Protein 6ACL (pdb70)

Foldseek 3Di:
DDADLVVLLVLVVPWQAEEEEEECLQVVVQVQQQQDDVVRAQQPHGQQVLQAVVNCVVPVLLSLLQLLLNLVVLVPTAGFLLLQLLQVLQVVSVVVNGHYAYEYCDQSCRNVRNHRDRYQHFFHHSQWKAFPFPGDIDGHSDVRSFDLSVPGNHRDHVHDRSRDPQLRAHFDPDPPGRGRIDGSGHGPPDDTDVVSVVVLVVSLVPTQEYEYEAPQPDDPPSNVSQLVSLVVVHAYAYEHQDDHPCNVSHDYYHHDRSSVPSNVSSD/DDDDDDDDD

Radius of gyration: 19.27 Å; Cα contacts (8 Å, |Δi|>4): 534; chains: 2; bounding box: 59×53×34 Å

Secondary structure (DSSP, 8-state):
-B--HHHHHHHHHH-SEEEEEE-THHHHTTT---S-STT--BTTB-HHHHSSHHHHHH-HHHHHHHHHHHHHHHTT----HHHHHHHHHHHHHHTTT-EEEEEE---S-HHHHTT--SEEETTEEEEEEEETTT--EEE---SSSSGGGTT----STTPPP----GGGS-B--STTT-PBEEEEEPPTTSPPPHHHHHHHHHHHHH-SEEEEES--S-BTTHHHHHHHHHTTT--EEEEESS--TTGGGSSEEEES-HHHHHHHHT-/----B----

B-factor: mean 30.07, std 9.97, range [12.42, 72.16]

Sequence (276 aa):
PSSSMADFRKFFAKAKHIVIISGAGVSAESGVPTFRGAGGYWRKWQAQDLATPLAFAHNPSRVWEFYHYRREVMGSKEPNAGHRAIAECETRLGKQGRRVVVITQNIDELHRKAGTKNLLEIHGSLFKTRCTSCGVVAENYKSPICPALSGKGAPEPGTQDASIPVEKLPRCEEAGCGGLLRPHVVWFGENLDPAILEEVDRELAHCDLCLVVGTSSVVYPAAMFAPQVAARGVPVAEFNTETTPATNRFRFHFQGPCGTTLPEALAELNLLGRVT

Structure (mmCIF, N/CA/C/O backbone):
data_6ACL
#
_entry.id   6ACL
#
_cell.length_a   55.937
_cell.length_b   42.807
_cell.length_c   61.591
_cell.angle_alpha   90.00
_cell.angle_beta   109.25
_cell.angle_gamma   90.00
#
_symmetry.space_group_name_H-M   'P 1 21 1'
#
loop_
_entity.id
_entity.type
_entity.pdbx_description
1 polymer 'NAD-dependent protein deacylase sirtuin-5, mitochondrial'
2 polymer 'succinyl peptide H2AK95'
3 non-polymer 'ZINC ION'
4 water water
#
loop_
_atom_site.group_PDB
_atom_site.id
_atom_site.type_symbol
_atom_site.label_atom_id
_atom_site.label_alt_id
_atom_site.label_comp_id
_atom_site.label_asym_id
_atom_site.label_entity_id
_atom_site.label_seq_id
_atom_site.pdbx_PDB_ins_code
_atom_site.Cartn_x
_atom_site.Cartn_y
_atom_site.Cartn_z
_atom_site.occupancy
_atom_site.B_iso_or_equiv
_atom_site.auth_seq_id
_atom_site.auth_comp_id
_atom_site.auth_asym_id
_atom_site.auth_atom_id
_atom_site.pdbx_PDB_model_num
ATOM 1 N N . PRO A 1 1 ? -7.537 -6.091 23.687 1.00 41.38 36 PRO A N 1
ATOM 2 C CA . PRO A 1 1 ? -7.186 -4.996 22.765 1.00 44.68 36 PRO A CA 1
ATOM 3 C C . PRO A 1 1 ? -8.183 -4.829 21.603 1.00 39.19 36 PRO A C 1
ATOM 4 O O . PRO A 1 1 ? -8.750 -5.805 21.125 1.00 40.79 36 PRO A O 1
ATOM 8 N N . SER A 1 2 ? -8.307 -3.611 21.097 1.00 38.53 37 SER A N 1
ATOM 9 C CA . SER A 1 2 ? -9.128 -3.305 19.905 1.00 37.51 37 SER A CA 1
ATOM 10 C C . SER A 1 2 ? -8.507 -3.802 18.553 1.00 39.29 37 SER A C 1
ATOM 11 O O . SER A 1 2 ? -7.289 -3.894 18.394 1.00 31.71 37 SER A O 1
ATOM 14 N N . SER A 1 3 ? -9.370 -4.141 17.597 1.00 35.30 38 SER A N 1
ATOM 15 C CA . SER A 1 3 ? -8.966 -4.400 16.218 1.00 34.10 38 SER A CA 1
ATOM 16 C C . SER A 1 3 ? -9.573 -3.348 15.271 1.00 33.98 38 SER A C 1
ATOM 17 O O . SER A 1 3 ? -9.715 -3.619 14.079 1.00 34.80 38 SER A O 1
ATOM 20 N N . SER A 1 4 ? -9.876 -2.145 15.783 1.00 34.69 39 SER A N 1
ATOM 21 C CA . SER A 1 4 ? -10.387 -1.023 14.958 1.00 34.61 39 SER A CA 1
ATOM 22 C C . SER A 1 4 ? -9.250 -0.379 14.209 1.00 32.20 39 SER A C 1
ATOM 23 O O . SER A 1 4 ? -8.448 0.378 14.782 1.00 30.12 39 SER A O 1
ATOM 26 N N . MET A 1 5 ? -9.171 -0.692 12.933 1.00 30.15 40 MET A N 1
ATOM 27 C CA . MET A 1 5 ? -8.213 -0.050 12.076 1.00 35.31 40 MET A CA 1
ATOM 28 C C . MET A 1 5 ? -8.502 1.445 11.984 1.00 35.97 40 MET A C 1
ATOM 29 O O . MET A 1 5 ? -7.575 2.259 11.903 1.00 29.41 40 MET A O 1
ATOM 34 N N . ALA A 1 6 ? -9.782 1.825 11.990 1.00 33.27 41 ALA A N 1
ATOM 35 C CA . ALA A 1 6 ? -10.118 3.238 11.908 1.00 34.74 41 ALA A CA 1
ATOM 36 C C . ALA A 1 6 ? -9.523 3.982 13.119 1.00 34.89 41 ALA A C 1
ATOM 37 O O . ALA A 1 6 ? -8.949 5.042 12.945 1.00 36.64 41 ALA A O 1
ATOM 39 N N . ASP A 1 7 ? -9.664 3.438 14.335 1.00 32.35 42 ASP A N 1
ATOM 40 C CA . ASP A 1 7 ? -9.101 4.083 15.533 1.00 34.97 42 ASP A CA 1
ATOM 41 C C . ASP A 1 7 ? -7.543 4.163 15.472 1.00 29.91 42 ASP A C 1
ATOM 42 O O . ASP A 1 7 ? -6.917 5.173 15.869 1.00 29.86 42 ASP A O 1
ATOM 47 N N . PHE A 1 8 ? -6.937 3.104 14.979 1.00 29.77 43 PHE A N 1
ATOM 48 C CA . PHE A 1 8 ? -5.464 3.080 14.857 1.00 26.13 43 PHE A CA 1
ATOM 49 C C . PHE A 1 8 ? -5.055 4.159 13.863 1.00 27.90 43 PHE A C 1
ATOM 50 O O . PHE A 1 8 ? -4.106 4.924 14.120 1.00 28.15 43 PHE A O 1
ATOM 58 N N . ARG A 1 9 ? -5.788 4.273 12.752 1.00 28.27 44 ARG A N 1
ATOM 59 C CA . ARG A 1 9 ? -5.413 5.207 11.716 1.00 30.10 44 ARG A CA 1
ATOM 60 C C . ARG A 1 9 ? -5.510 6.647 12.177 1.00 33.87 44 ARG A C 1
ATOM 61 O O . ARG A 1 9 ? -4.709 7.519 11.730 1.00 28.49 44 ARG A O 1
ATOM 69 N N . LYS A 1 10 ? -6.466 6.928 13.072 1.00 32.64 45 LYS A N 1
ATOM 70 C CA . LYS A 1 10 ? -6.527 8.267 13.700 1.00 36.20 45 LYS A CA 1
ATOM 71 C C . LYS A 1 10 ? -5.244 8.665 14.466 1.00 29.76 45 LYS A C 1
ATOM 72 O O . LYS A 1 10 ? -4.780 9.823 14.409 1.00 27.90 45 LYS A O 1
ATOM 78 N N . PHE A 1 11 ? -4.689 7.721 15.204 1.00 27.11 46 PHE A N 1
ATOM 79 C CA . PHE A 1 11 ? -3.460 7.968 15.966 1.00 27.48 46 PHE A CA 1
ATOM 80 C C . PHE A 1 11 ? -2.292 8.115 14.991 1.00 26.21 46 PHE A C 1
ATOM 81 O O . PHE A 1 11 ? -1.386 8.956 15.158 1.00 26.39 46 PHE A O 1
ATOM 89 N N . PHE A 1 12 ? -2.308 7.245 13.992 1.00 25.04 47 PHE A N 1
ATOM 90 C CA . PHE A 1 12 ? -1.290 7.208 12.959 1.00 28.30 47 PHE A CA 1
ATOM 91 C C . PHE A 1 12 ? -1.191 8.546 12.190 1.00 28.79 47 PHE A C 1
ATOM 92 O O . PHE A 1 12 ? -0.082 9.026 11.895 1.00 28.16 47 PHE A O 1
ATOM 100 N N . ALA A 1 13 ? -2.342 9.137 11.850 1.00 26.60 48 ALA A N 1
ATOM 101 C CA . ALA A 1 13 ? -2.339 10.430 11.161 1.00 27.33 48 ALA A CA 1
ATOM 102 C C . ALA A 1 13 ? -1.603 11.553 11.914 1.00 30.48 48 ALA A C 1
ATOM 103 O O . ALA A 1 13 ? -1.010 12.400 11.245 1.00 31.30 48 ALA A O 1
ATOM 105 N N . LYS A 1 14 ? -1.651 11.539 13.248 1.00 28.79 49 LYS A N 1
ATOM 106 C CA . LYS A 1 14 ? -1.058 12.570 14.102 1.00 30.98 49 LYS A CA 1
ATOM 107 C C . LYS A 1 14 ? 0.323 12.265 14.730 1.00 30.38 49 LYS A C 1
ATOM 108 O O . LYS A 1 14 ? 0.965 13.159 15.267 1.00 29.79 49 LYS A O 1
ATOM 114 N N . ALA A 1 15 ? 0.756 11.009 14.719 1.00 24.57 50 ALA A N 1
ATOM 115 C CA . ALA A 1 15 ? 1.924 10.656 15.435 1.00 22.87 50 ALA A CA 1
ATOM 116 C C . ALA A 1 15 ? 3.182 11.257 14.757 1.00 22.78 50 ALA A C 1
ATOM 117 O O . ALA A 1 15 ? 3.364 11.202 13.551 1.00 22.05 50 ALA A O 1
ATOM 119 N N . LYS A 1 16 ? 4.032 11.845 15.570 1.00 25.96 51 LYS A N 1
ATOM 120 C CA . LYS A 1 16 ? 5.266 12.496 15.148 1.00 28.01 51 LYS A CA 1
ATOM 121 C C . LYS A 1 16 ? 6.527 11.646 15.332 1.00 23.32 51 LYS A C 1
ATOM 122 O O . LYS A 1 16 ? 7.569 12.001 14.801 1.00 24.30 51 LYS A O 1
ATOM 128 N N . HIS A 1 17 ? 6.465 10.645 16.188 1.00 23.83 52 HIS A N 1
ATOM 129 C CA . HIS A 1 17 ? 7.626 9.826 16.467 1.00 24.17 52 HIS A CA 1
ATOM 130 C C . HIS A 1 17 ? 7.196 8.392 16.691 1.00 21.98 52 HIS A C 1
ATOM 131 O O . HIS A 1 17 ? 6.784 8.076 17.760 1.00 26.45 52 HIS A O 1
ATOM 138 N N . ILE A 1 18 ? 7.278 7.574 15.654 1.00 21.99 53 ILE A N 1
ATOM 139 C CA . ILE A 1 18 ? 6.731 6.221 15.625 1.00 21.40 53 ILE A CA 1
ATOM 140 C C . ILE A 1 18 ? 7.891 5.236 15.771 1.00 20.03 53 ILE A C 1
ATOM 141 O O . ILE A 1 18 ? 8.881 5.308 14.985 1.00 21.53 53 ILE A O 1
ATOM 146 N N . VAL A 1 19 ? 7.764 4.323 16.720 1.00 17.82 54 VAL A N 1
ATOM 147 C CA . VAL A 1 19 ? 8.746 3.186 16.847 1.00 18.25 54 VAL A CA 1
ATOM 148 C C . VAL A 1 19 ? 8.069 1.883 16.390 1.00 18.98 54 VAL A C 1
ATOM 149 O O . VAL A 1 19 ? 6.968 1.549 16.879 1.00 17.64 54 VAL A O 1
ATOM 153 N N . ILE A 1 20 ? 8.726 1.188 15.474 1.00 17.78 55 ILE A N 1
ATOM 154 C CA . ILE A 1 20 ? 8.240 -0.097 14.940 1.00 18.07 55 ILE A CA 1
ATOM 155 C C . ILE A 1 20 ? 9.226 -1.139 15.423 1.00 20.43 55 ILE A C 1
ATOM 156 O O . ILE A 1 20 ? 10.459 -1.065 15.122 1.00 22.28 55 ILE A O 1
ATOM 161 N N . ILE A 1 21 ? 8.741 -2.102 16.195 1.00 18.48 56 ILE A N 1
ATOM 162 C CA . ILE A 1 21 ? 9.609 -3.190 16.688 1.00 19.57 56 ILE A CA 1
ATOM 163 C C . ILE A 1 21 ? 9.262 -4.450 15.913 1.00 18.93 56 ILE A C 1
ATOM 164 O O . ILE A 1 21 ? 8.071 -4.842 15.863 1.00 18.98 56 ILE A O 1
ATOM 169 N N . SER A 1 22 ? 10.239 -5.045 15.239 1.00 18.55 57 SER A N 1
ATOM 170 C CA . SER A 1 22 ? 10.027 -6.232 14.402 1.00 19.69 57 SER A CA 1
ATOM 171 C C . SER A 1 22 ? 10.748 -7.466 14.911 1.00 21.95 57 SER A C 1
ATOM 172 O O . SER A 1 22 ? 11.855 -7.397 15.458 1.00 20.38 57 SER A O 1
ATOM 175 N N . GLY A 1 23 ? 10.096 -8.614 14.729 1.00 25.00 58 GLY A N 1
ATOM 176 C CA . GLY A 1 23 ? 10.651 -9.882 15.097 1.00 26.45 58 GLY A CA 1
ATOM 177 C C . GLY A 1 23 ? 10.627 -10.814 13.901 1.00 27.29 58 GLY A C 1
ATOM 178 O O . GLY A 1 23 ? 10.347 -10.419 12.812 1.00 29.02 58 GLY A O 1
ATOM 179 N N . ALA A 1 24 ? 10.900 -12.074 14.144 1.00 28.12 59 ALA A N 1
ATOM 180 C CA . ALA A 1 24 ? 11.104 -13.038 13.046 1.00 30.79 59 ALA A CA 1
ATOM 181 C C . ALA A 1 24 ? 9.878 -13.280 12.189 1.00 27.98 59 ALA A C 1
ATOM 182 O O . ALA A 1 24 ? 10.011 -13.687 11.043 1.00 29.10 59 ALA A O 1
ATOM 184 N N . GLY A 1 25 ? 8.689 -13.003 12.728 1.00 27.45 60 GLY A N 1
ATOM 185 C CA . GLY A 1 25 ? 7.460 -13.129 12.003 1.00 30.98 60 GLY A CA 1
ATOM 186 C C . GLY A 1 25 ? 7.557 -12.406 10.681 1.00 35.25 60 GLY A C 1
ATOM 187 O O . GLY A 1 25 ? 7.107 -12.919 9.703 1.00 33.27 60 GLY A O 1
ATOM 188 N N . VAL A 1 26 ? 8.209 -11.240 10.636 1.00 34.33 61 VAL A N 1
ATOM 189 C CA . VAL A 1 26 ? 8.268 -10.507 9.386 1.00 33.40 61 VAL A CA 1
ATOM 190 C C . VAL A 1 26 ? 9.199 -11.225 8.389 1.00 32.59 61 VAL A C 1
ATOM 191 O O . VAL A 1 26 ? 8.977 -11.125 7.238 1.00 39.86 61 VAL A O 1
ATOM 195 N N . SER A 1 27 ? 10.245 -11.892 8.842 1.00 36.30 62 SER A N 1
ATOM 196 C CA . SER A 1 27 ? 11.192 -12.570 7.970 1.00 40.19 62 SER A CA 1
ATOM 197 C C . SER A 1 27 ? 10.590 -13.863 7.418 1.00 40.02 62 SER A C 1
ATOM 198 O O . SER A 1 27 ? 10.820 -14.210 6.256 1.00 36.29 62 SER A O 1
ATOM 201 N N . ALA A 1 28 ? 9.857 -14.587 8.257 1.00 41.71 63 ALA A N 1
ATOM 202 C CA . ALA A 1 28 ? 9.195 -15.856 7.849 1.00 42.39 63 ALA A CA 1
ATOM 203 C C . ALA A 1 28 ? 8.250 -15.656 6.635 1.00 40.66 63 ALA A C 1
ATOM 204 O O . ALA A 1 28 ? 8.215 -16.460 5.681 1.00 38.31 63 ALA A O 1
ATOM 206 N N . GLU A 1 29 ? 7.599 -14.514 6.566 1.00 41.22 64 GLU A N 1
ATOM 207 C CA . GLU A 1 29 ? 6.792 -14.188 5.371 1.00 37.14 64 GLU A CA 1
ATOM 208 C C . GLU A 1 29 ? 7.555 -14.035 4.040 1.00 39.27 64 GLU A C 1
ATOM 209 O O . GLU A 1 29 ? 6.962 -14.160 2.958 1.00 35.26 64 GLU A O 1
ATOM 215 N N . SER A 1 30 ? 8.873 -13.781 4.110 1.00 31.93 65 SER A N 1
ATOM 216 C CA . SER A 1 30 ? 9.773 -13.833 2.945 1.00 30.77 65 SER A CA 1
ATOM 217 C C . SER A 1 30 ? 10.430 -15.222 2.800 1.00 34.00 65 SER A C 1
ATOM 218 O O . SER A 1 30 ? 11.247 -15.429 1.894 1.00 34.37 65 SER A O 1
ATOM 221 N N . GLY A 1 31 ? 10.050 -16.171 3.650 1.00 33.81 66 GLY A N 1
ATOM 222 C CA . GLY A 1 31 ? 10.568 -17.560 3.584 1.00 34.36 66 GLY A CA 1
ATOM 223 C C . GLY A 1 31 ? 11.921 -17.722 4.257 1.00 36.06 66 GLY A C 1
ATOM 224 O O . GLY A 1 31 ? 12.639 -18.638 3.951 1.00 34.16 66 GLY A O 1
ATOM 225 N N . VAL A 1 32 ? 12.305 -16.806 5.147 1.00 31.43 67 VAL A N 1
ATOM 226 C CA . VAL A 1 32 ? 13.589 -16.910 5.833 1.00 34.29 67 VAL A CA 1
ATOM 227 C C . VAL A 1 32 ? 13.352 -17.876 6.991 1.00 36.03 67 VAL A C 1
ATOM 228 O O . VAL A 1 32 ? 12.494 -17.612 7.850 1.00 35.46 67 VAL A O 1
ATOM 232 N N . PRO A 1 33 ? 14.088 -18.989 7.033 1.00 41.08 68 PRO A N 1
ATOM 233 C CA . PRO A 1 33 ? 13.945 -19.878 8.206 1.00 44.20 68 PRO A CA 1
ATOM 234 C C . PRO A 1 33 ? 14.458 -19.252 9.531 1.00 43.25 68 PRO A C 1
ATOM 235 O O . PRO A 1 33 ? 15.488 -18.589 9.535 1.00 41.04 68 PRO A O 1
ATOM 239 N N . THR A 1 34 ? 13.792 -19.507 10.628 1.00 48.04 69 THR A N 1
ATOM 240 C CA . THR A 1 34 ? 14.207 -18.923 11.889 1.00 42.59 69 THR A CA 1
ATOM 241 C C . THR A 1 34 ? 14.890 -19.843 12.913 1.00 40.86 69 THR A C 1
ATOM 242 O O . THR A 1 34 ? 15.619 -19.369 13.768 1.00 36.55 69 THR A O 1
ATOM 246 N N . PHE A 1 35 ? 14.653 -21.141 12.801 1.00 34.29 70 PHE A N 1
ATOM 247 C CA . PHE A 1 35 ? 15.220 -22.163 13.717 1.00 31.09 70 PHE A CA 1
ATOM 248 C C . PHE A 1 35 ? 14.839 -22.037 15.205 1.00 31.28 70 PHE A C 1
ATOM 249 O O . PHE A 1 35 ? 15.602 -22.363 16.093 1.00 30.30 70 PHE A O 1
ATOM 257 N N . ARG A 1 36 ? 13.618 -21.588 15.448 1.00 34.34 71 ARG A N 1
ATOM 258 C CA . ARG A 1 36 ? 13.102 -21.379 16.816 1.00 39.22 71 ARG A CA 1
ATOM 259 C C . ARG A 1 36 ? 11.775 -22.077 17.160 1.00 42.97 71 ARG A C 1
ATOM 260 O O . ARG A 1 36 ? 11.566 -22.453 18.324 1.00 44.13 71 ARG A O 1
ATOM 268 N N . GLY A 1 37 ? 10.841 -22.230 16.234 1.00 43.97 72 GLY A N 1
ATOM 269 C CA . GLY A 1 37 ? 9.545 -22.865 16.687 1.00 53.99 72 GLY A CA 1
ATOM 270 C C . GLY A 1 37 ? 9.663 -24.248 17.387 1.00 49.67 72 GLY A C 1
ATOM 271 O O . GLY A 1 37 ? 10.724 -24.893 17.343 1.00 42.29 72 GLY A O 1
ATOM 272 N N . ALA A 1 38 ? 8.592 -24.767 18.009 1.00 43.38 73 ALA A N 1
ATOM 273 C CA . ALA A 1 38 ? 8.494 -26.250 18.096 1.00 38.44 73 ALA A CA 1
ATOM 274 C C . ALA A 1 38 ? 8.727 -26.766 16.663 1.00 33.32 73 ALA A C 1
ATOM 275 O O . ALA A 1 38 ? 8.194 -26.198 15.722 1.00 33.79 73 ALA A O 1
ATOM 277 N N . GLY A 1 39 ? 9.575 -27.771 16.483 1.00 34.25 74 GLY A N 1
ATOM 278 C CA . GLY A 1 39 ? 9.790 -28.345 15.151 1.00 36.35 74 GLY A CA 1
ATOM 279 C C . GLY A 1 39 ? 10.840 -27.698 14.230 1.00 38.16 74 GLY A C 1
ATOM 280 O O . GLY A 1 39 ? 11.167 -28.290 13.196 1.00 43.94 74 GLY A O 1
ATOM 281 N N . GLY A 1 40 ? 11.369 -26.509 14.578 1.00 35.93 75 GLY A N 1
ATOM 282 C CA . GLY A 1 40 ? 12.261 -25.741 13.679 1.00 38.33 75 GLY A CA 1
ATOM 283 C C . GLY A 1 40 ? 13.754 -25.977 13.932 1.00 34.75 75 GLY A C 1
ATOM 284 O O . GLY A 1 40 ? 14.385 -25.350 14.863 1.00 38.73 75 GLY A O 1
ATOM 285 N N . TYR A 1 41 ? 14.314 -26.920 13.157 1.00 27.85 76 TYR A N 1
ATOM 286 C CA . TYR A 1 41 ? 15.682 -27.392 13.407 1.00 22.96 76 TYR A CA 1
ATOM 287 C C . TYR A 1 41 ? 16.570 -27.210 12.223 1.00 24.91 76 TYR A C 1
ATOM 288 O O . TYR A 1 41 ? 16.116 -27.294 11.097 1.00 25.34 76 TYR A O 1
ATOM 297 N N . TRP A 1 42 ? 17.857 -27.009 12.499 1.00 23.87 77 TRP A N 1
ATOM 298 C CA . TRP A 1 42 ? 18.923 -27.192 11.517 1.00 22.65 77 TRP A CA 1
ATOM 299 C C . TRP A 1 42 ? 19.676 -28.434 12.037 1.00 22.49 77 TRP A C 1
ATOM 300 O O . TRP A 1 42 ? 20.281 -28.397 13.132 1.00 21.57 77 TRP A O 1
ATOM 311 N N . ARG A 1 43 ? 19.665 -29.512 11.232 1.00 21.21 78 ARG A N 1
ATOM 312 C CA . ARG A 1 43 ? 20.200 -30.809 11.650 1.00 20.09 78 ARG A CA 1
ATOM 313 C C . ARG A 1 43 ? 19.455 -31.189 12.933 1.00 20.81 78 ARG A C 1
ATOM 314 O O . ARG A 1 43 ? 18.223 -31.170 12.948 1.00 26.35 78 ARG A O 1
ATOM 322 N N . LYS A 1 44 ? 20.142 -31.433 14.023 1.00 24.19 79 LYS A N 1
ATOM 323 C CA . LYS A 1 44 ? 19.497 -31.746 15.323 1.00 26.74 79 LYS A CA 1
ATOM 324 C C . LYS A 1 44 ? 19.456 -30.601 16.344 1.00 25.30 79 LYS A C 1
ATOM 325 O O . LYS A 1 44 ? 19.264 -30.842 17.569 1.00 24.42 79 LYS A O 1
ATOM 331 N N . TRP A 1 45 ? 19.603 -29.368 15.895 1.00 22.96 80 TRP A N 1
ATOM 332 C CA . TRP A 1 45 ? 19.689 -28.252 16.816 1.00 23.01 80 TRP A CA 1
ATOM 333 C C . TRP A 1 45 ? 18.716 -27.182 16.462 1.00 24.80 80 TRP A C 1
ATOM 334 O O . TRP A 1 45 ? 18.320 -27.003 15.302 1.00 25.94 80 TRP A O 1
ATOM 345 N N . GLN A 1 46 ? 18.442 -26.327 17.436 1.00 25.52 81 GLN A N 1
ATOM 346 C CA . GLN A 1 46 ? 17.718 -25.103 17.194 1.00 25.49 81 GLN A CA 1
ATOM 347 C C . GLN A 1 46 ? 18.603 -23.886 17.387 1.00 25.16 81 GLN A C 1
ATOM 348 O O . GLN A 1 46 ? 19.667 -24.014 17.905 1.00 23.52 81 GLN A O 1
ATOM 354 N N . ALA A 1 47 ? 18.117 -22.688 17.028 1.00 22.95 82 ALA A N 1
ATOM 355 C CA . ALA A 1 47 ? 18.898 -21.465 17.206 1.00 26.61 82 ALA A CA 1
ATOM 356 C C . ALA A 1 47 ? 19.421 -21.218 18.598 1.00 29.94 82 ALA A C 1
ATOM 357 O O . ALA A 1 47 ? 20.593 -20.937 18.792 1.00 27.62 82 ALA A O 1
ATOM 359 N N . GLN A 1 48 ? 18.612 -21.464 19.603 1.00 29.62 83 GLN A N 1
ATOM 360 C CA . GLN A 1 48 ? 19.082 -21.280 20.967 1.00 34.45 83 GLN A CA 1
ATOM 361 C C . GLN A 1 48 ? 20.189 -22.206 21.399 1.00 33.41 83 GLN A C 1
ATOM 362 O O . GLN A 1 48 ? 20.817 -21.956 22.371 1.00 34.60 83 GLN A O 1
ATOM 368 N N . ASP A 1 49 ? 20.364 -23.292 20.686 1.00 26.84 84 ASP A N 1
ATOM 369 C CA . ASP A 1 49 ? 21.393 -24.223 20.926 1.00 28.31 84 ASP A CA 1
ATOM 370 C C . ASP A 1 49 ? 22.663 -23.767 20.264 1.00 27.12 84 ASP A C 1
ATOM 371 O O . ASP A 1 49 ? 23.699 -23.997 20.784 1.00 29.46 84 ASP A O 1
ATOM 376 N N . LEU A 1 50 ? 22.592 -23.161 19.086 1.00 24.07 85 LEU A N 1
ATOM 377 C CA . LEU A 1 50 ? 23.830 -22.828 18.360 1.00 24.29 85 LEU A CA 1
ATOM 378 C C . LEU A 1 50 ? 24.262 -21.381 18.551 1.00 22.75 85 LEU A C 1
ATOM 379 O O . LEU A 1 50 ? 25.424 -21.107 18.519 1.00 20.94 85 LEU A O 1
ATOM 384 N N . ALA A 1 51 ? 23.304 -20.496 18.781 1.00 22.23 86 ALA A N 1
ATOM 385 C CA . ALA A 1 51 ? 23.576 -19.124 18.997 1.00 22.91 86 ALA A CA 1
ATOM 386 C C . ALA A 1 51 ? 23.946 -18.876 20.469 1.00 22.16 86 ALA A C 1
ATOM 387 O O . ALA A 1 51 ? 23.183 -18.212 21.171 1.00 22.52 86 ALA A O 1
ATOM 389 N N . THR A 1 52 ? 25.120 -19.370 20.901 1.00 21.19 87 THR A N 1
ATOM 390 C CA . THR A 1 52 ? 25.544 -19.358 22.271 1.00 23.96 87 THR A CA 1
ATOM 391 C C . THR A 1 52 ? 27.059 -19.351 22.313 1.00 23.76 87 THR A C 1
ATOM 392 O O . THR A 1 52 ? 27.715 -19.912 21.421 1.00 19.07 87 THR A O 1
ATOM 396 N N . PRO A 1 53 ? 27.625 -18.661 23.314 1.00 24.21 88 PRO A N 1
ATOM 397 C CA . PRO A 1 53 ? 29.090 -18.647 23.410 1.00 24.01 88 PRO A CA 1
ATOM 398 C C . PRO A 1 53 ? 29.579 -20.076 23.707 1.00 21.53 88 PRO A C 1
ATOM 399 O O . PRO A 1 53 ? 30.646 -20.428 23.279 1.00 20.10 88 PRO A O 1
ATOM 403 N N . LEU A 1 54 ? 28.793 -20.858 24.443 1.00 20.07 89 LEU A N 1
ATOM 404 C CA . LEU A 1 54 ? 29.140 -22.285 24.667 1.00 23.41 89 LEU A CA 1
ATOM 405 C C . LEU A 1 54 ? 29.335 -23.068 23.333 1.00 22.82 89 LEU A C 1
ATOM 406 O O . LEU A 1 54 ? 30.334 -23.777 23.147 1.00 21.68 89 LEU A O 1
ATOM 411 N N . ALA A 1 55 ? 28.376 -22.934 22.409 1.00 21.35 90 ALA A N 1
ATOM 412 C CA . ALA A 1 55 ? 28.491 -23.716 21.128 1.00 23.04 90 ALA A CA 1
ATOM 413 C C . ALA A 1 55 ? 29.744 -23.278 20.350 1.00 21.15 90 ALA A C 1
ATOM 414 O O . ALA A 1 55 ? 30.411 -24.087 19.762 1.00 20.29 90 ALA A O 1
ATOM 416 N N . PHE A 1 56 ? 30.001 -21.967 20.306 1.00 21.01 91 PHE A N 1
ATOM 417 C CA . PHE A 1 56 ? 31.134 -21.432 19.580 1.00 20.05 91 PHE A CA 1
ATOM 418 C C . PHE A 1 56 ? 32.457 -21.833 20.218 1.00 21.27 91 PHE A C 1
ATOM 419 O O . PHE A 1 56 ? 33.419 -22.072 19.502 1.00 21.93 91 PHE A O 1
ATOM 427 N N . ALA A 1 57 ? 32.511 -21.884 21.538 1.00 23.75 92 ALA A N 1
ATOM 428 C CA . ALA A 1 57 ? 33.742 -22.298 22.253 1.00 23.83 92 ALA A CA 1
ATOM 429 C C . ALA A 1 57 ? 34.063 -23.737 21.972 1.00 25.96 92 ALA A C 1
ATOM 430 O O . ALA A 1 57 ? 35.198 -24.100 21.743 1.00 30.04 92 ALA A O 1
ATOM 432 N N . HIS A 1 58 ? 33.061 -24.570 21.957 1.00 24.29 93 HIS A N 1
ATOM 433 C CA . HIS A 1 58 ? 33.314 -26.004 21.815 1.00 27.54 93 HIS A CA 1
ATOM 434 C C . HIS A 1 58 ? 33.319 -26.498 20.375 1.00 26.10 93 HIS A C 1
ATOM 435 O O . HIS A 1 58 ? 34.011 -27.430 20.061 1.00 23.60 93 HIS A O 1
ATOM 442 N N . ASN A 1 59 ? 32.487 -25.927 19.526 1.00 23.94 94 ASN A N 1
ATOM 443 C CA . ASN A 1 59 ? 32.421 -26.361 18.119 1.00 22.66 94 ASN A CA 1
ATOM 444 C C . ASN A 1 59 ? 32.290 -25.181 17.188 1.00 21.26 94 ASN A C 1
ATOM 445 O O . ASN A 1 59 ? 31.216 -25.030 16.609 1.00 18.31 94 ASN A O 1
ATOM 450 N N . PRO A 1 60 ? 33.356 -24.371 17.045 1.00 20.44 95 PRO A N 1
ATOM 451 C CA . PRO A 1 60 ? 33.191 -23.150 16.245 1.00 20.22 95 PRO A CA 1
ATOM 452 C C . PRO A 1 60 ? 32.923 -23.509 14.768 1.00 19.34 95 PRO A C 1
ATOM 453 O O . PRO A 1 60 ? 32.305 -22.746 14.062 1.00 19.29 95 PRO A O 1
ATOM 457 N N . SER A 1 61 ? 33.453 -24.646 14.304 1.00 18.55 96 SER A N 1
ATOM 458 C CA . SER A 1 61 ? 33.124 -25.118 12.919 1.00 19.01 96 SER A CA 1
ATOM 459 C C . SER A 1 61 ? 31.641 -25.286 12.727 1.00 22.79 96 SER A C 1
ATOM 460 O O . SER A 1 61 ? 31.064 -24.896 11.707 1.00 21.23 96 SER A O 1
ATOM 463 N N . ARG A 1 62 ? 31.006 -25.944 13.677 1.00 21.59 97 ARG A N 1
ATOM 464 C CA . ARG A 1 62 ? 29.582 -26.175 13.495 1.00 20.77 97 ARG A CA 1
ATOM 465 C C . ARG A 1 62 ? 28.815 -24.880 13.490 1.00 20.12 97 ARG A C 1
ATOM 466 O O . ARG A 1 62 ? 27.799 -24.758 12.799 1.00 19.85 97 ARG A O 1
ATOM 474 N N . VAL A 1 63 ? 29.165 -23.947 14.397 1.00 20.63 98 VAL A N 1
ATOM 475 C CA . VAL A 1 63 ? 28.428 -22.703 14.478 1.00 18.76 98 VAL A CA 1
ATOM 476 C C . VAL A 1 63 ? 28.610 -21.917 13.180 1.00 18.87 98 VAL A C 1
ATOM 477 O O . VAL A 1 63 ? 27.632 -21.390 12.641 1.00 16.71 98 VAL A O 1
ATOM 481 N N . TRP A 1 64 ? 29.843 -21.870 12.673 1.00 16.59 99 TRP A N 1
ATOM 482 C CA . TRP A 1 64 ? 30.095 -21.317 11.304 1.00 16.82 99 TRP A CA 1
ATOM 483 C C . TRP A 1 64 ? 29.323 -22.005 10.158 1.00 18.49 99 TRP A C 1
ATOM 484 O O . TRP A 1 64 ? 28.882 -21.333 9.253 1.00 19.73 99 TRP A O 1
ATOM 495 N N . GLU A 1 65 ? 29.166 -23.326 10.191 1.00 17.92 100 GLU A N 1
ATOM 496 C CA . GLU A 1 65 ? 28.349 -24.010 9.174 1.00 18.88 100 GLU A CA 1
ATOM 497 C C . GLU A 1 65 ? 26.923 -23.493 9.192 1.00 17.47 100 GLU A C 1
ATOM 498 O O . GLU A 1 65 ? 26.348 -23.214 8.155 1.00 17.39 100 GLU A O 1
ATOM 504 N N . PHE A 1 66 ? 26.402 -23.326 10.384 1.00 16.82 101 PHE A N 1
ATOM 505 C CA . PHE A 1 66 ? 25.043 -22.837 10.577 1.00 17.66 101 PHE A CA 1
ATOM 506 C C . PHE A 1 66 ? 24.867 -21.386 10.104 1.00 20.06 101 PHE A C 1
ATOM 507 O O . PHE A 1 66 ? 23.902 -21.097 9.424 1.00 20.41 101 PHE A O 1
ATOM 515 N N . TYR A 1 67 ? 25.800 -20.477 10.434 1.00 18.25 102 TYR A N 1
ATOM 516 C CA . TYR A 1 67 ? 25.651 -19.106 9.971 1.00 18.24 102 TYR A CA 1
ATOM 517 C C . TYR A 1 67 ? 25.983 -18.996 8.466 1.00 18.54 102 TYR A C 1
ATOM 518 O O . TYR A 1 67 ? 25.348 -18.212 7.784 1.00 19.10 102 TYR A O 1
ATOM 527 N N . HIS A 1 68 ? 26.921 -19.798 7.981 1.00 19.03 103 HIS A N 1
ATOM 528 C CA . HIS A 1 68 ? 27.186 -19.922 6.521 1.00 19.92 103 HIS A CA 1
ATOM 529 C C . HIS A 1 68 ? 25.913 -20.294 5.762 1.00 19.93 103 HIS A C 1
ATOM 530 O O . HIS A 1 68 ? 25.530 -19.619 4.778 1.00 21.25 103 HIS A O 1
ATOM 537 N N . TYR A 1 69 ? 25.249 -21.330 6.232 1.00 17.33 104 TYR A N 1
ATOM 538 C CA . TYR A 1 69 ? 23.983 -21.733 5.626 1.00 19.47 104 TYR A CA 1
ATOM 539 C C . TYR A 1 69 ? 22.987 -20.571 5.520 1.00 20.17 104 TYR A C 1
ATOM 540 O O . TYR A 1 69 ? 22.448 -20.266 4.437 1.00 18.78 104 TYR A O 1
ATOM 549 N N . ARG A 1 70 ? 22.788 -19.892 6.638 1.00 18.97 105 ARG A N 1
ATOM 550 C CA . ARG A 1 70 ? 21.878 -18.786 6.732 1.00 20.66 105 ARG A CA 1
ATOM 551 C C . ARG A 1 70 ? 22.237 -17.576 5.861 1.00 21.71 105 ARG A C 1
ATOM 552 O O . ARG A 1 70 ? 21.351 -16.913 5.320 1.00 20.71 105 ARG A O 1
ATOM 560 N N . ARG A 1 71 ? 23.532 -17.286 5.711 1.00 20.06 106 ARG A N 1
ATOM 561 C CA . ARG A 1 71 ? 23.979 -16.253 4.852 1.00 20.48 106 ARG A CA 1
ATOM 562 C C . ARG A 1 71 ? 23.661 -16.618 3.352 1.00 22.50 106 ARG A C 1
ATOM 563 O O . ARG A 1 71 ? 23.105 -15.811 2.568 1.00 21.71 106 ARG A O 1
ATOM 571 N N . GLU A 1 72 ? 24.003 -17.827 2.988 1.00 22.48 107 GLU A N 1
ATOM 572 C CA . GLU A 1 72 ? 23.827 -18.300 1.597 1.00 25.62 107 GLU A CA 1
ATOM 573 C C . GLU A 1 72 ? 22.380 -18.401 1.204 0.50 22.41 107 GLU A C 1
ATOM 574 O O . GLU A 1 72 ? 22.008 -18.079 0.131 0.50 18.22 107 GLU A O 1
ATOM 580 N N . VAL A 1 73 ? 21.565 -18.860 2.110 1.00 24.74 108 VAL A N 1
ATOM 581 C CA . VAL A 1 73 ? 20.085 -18.856 1.890 1.00 29.63 108 VAL A CA 1
ATOM 582 C C . VAL A 1 73 ? 19.494 -17.466 1.554 1.00 29.30 108 VAL A C 1
ATOM 583 O O . VAL A 1 73 ? 18.512 -17.330 0.826 1.00 27.24 108 VAL A O 1
ATOM 587 N N . MET A 1 74 ? 20.058 -16.429 2.143 1.00 33.05 109 MET A N 1
ATOM 588 C CA . MET A 1 74 ? 19.597 -15.069 1.921 1.00 34.68 109 MET A CA 1
ATOM 589 C C . MET A 1 74 ? 19.803 -14.585 0.538 1.00 41.74 109 MET A C 1
ATOM 590 O O . MET A 1 74 ? 19.039 -13.735 0.069 1.00 43.98 109 MET A O 1
ATOM 595 N N . GLY A 1 75 ? 20.809 -15.144 -0.134 1.00 46.79 110 GLY A N 1
ATOM 596 C CA . GLY A 1 75 ? 21.028 -14.887 -1.541 1.00 49.83 110 GLY A CA 1
ATOM 597 C C . GLY A 1 75 ? 19.751 -14.703 -2.315 1.00 50.72 110 GLY A C 1
ATOM 598 O O . GLY A 1 75 ? 19.578 -13.694 -2.945 1.00 62.35 110 GLY A O 1
ATOM 599 N N . SER A 1 76 ? 18.838 -15.656 -2.195 1.00 48.76 111 SER A N 1
ATOM 600 C CA . SER A 1 76 ? 17.621 -15.731 -2.988 1.00 44.11 111 SER A CA 1
ATOM 601 C C . SER A 1 76 ? 16.322 -15.318 -2.261 1.00 45.74 111 SER A C 1
ATOM 602 O O . SER A 1 76 ? 15.224 -15.847 -2.597 1.00 45.74 111 SER A O 1
ATOM 605 N N . LYS A 1 77 ? 16.427 -14.461 -1.230 1.00 40.74 112 LYS A N 1
ATOM 606 C CA . LYS A 1 77 ? 15.244 -14.019 -0.484 1.00 35.10 112 LYS A CA 1
ATOM 607 C C . LYS A 1 77 ? 15.034 -12.562 -0.761 1.00 35.45 112 LYS A C 1
ATOM 608 O O . LYS A 1 77 ? 15.999 -11.842 -1.025 1.00 37.85 112 LYS A O 1
ATOM 614 N N . GLU A 1 78 ? 13.781 -12.124 -0.701 1.00 33.87 113 GLU A N 1
ATOM 615 C CA . GLU A 1 78 ? 13.447 -10.718 -0.945 1.00 33.71 113 GLU A CA 1
ATOM 616 C C . GLU A 1 78 ? 12.605 -10.166 0.184 1.00 26.26 113 GLU A C 1
ATOM 617 O O . GLU A 1 78 ? 11.845 -10.920 0.795 1.00 25.77 113 GLU A O 1
ATOM 623 N N . PRO A 1 79 ? 12.663 -8.845 0.403 1.00 23.41 114 PRO A N 1
ATOM 624 C CA . PRO A 1 79 ? 11.741 -8.244 1.400 1.00 24.17 114 PRO A CA 1
ATOM 625 C C . PRO A 1 79 ? 10.281 -8.429 0.896 1.00 24.18 114 PRO A C 1
ATOM 626 O O . PRO A 1 79 ? 10.035 -8.514 -0.310 1.00 26.53 114 PRO A O 1
ATOM 630 N N . ASN A 1 80 ? 9.363 -8.543 1.800 1.00 22.42 115 ASN A N 1
ATOM 631 C CA . ASN A 1 80 ? 7.933 -8.780 1.472 1.00 26.56 115 ASN A CA 1
ATOM 632 C C . ASN A 1 80 ? 7.140 -7.517 1.635 1.00 24.04 115 ASN A C 1
ATOM 633 O O . ASN A 1 80 ? 7.740 -6.391 1.904 1.00 22.38 115 ASN A O 1
ATOM 638 N N . ALA A 1 81 ? 5.827 -7.626 1.427 1.00 24.72 116 ALA A N 1
ATOM 639 C CA . ALA A 1 81 ? 4.983 -6.436 1.390 1.00 24.89 116 ALA A CA 1
ATOM 640 C C . ALA A 1 81 ? 5.034 -5.694 2.745 1.00 25.76 116 ALA A C 1
ATOM 641 O O . ALA A 1 81 ? 4.901 -4.502 2.804 1.00 22.72 116 ALA A O 1
ATOM 643 N N . GLY A 1 82 ? 5.254 -6.408 3.838 1.00 23.54 117 GLY A N 1
ATOM 644 C CA . GLY A 1 82 ? 5.391 -5.766 5.135 1.00 24.92 117 GLY A CA 1
ATOM 645 C C . GLY A 1 82 ? 6.695 -4.972 5.290 1.00 21.55 117 GLY A C 1
ATOM 646 O O . GLY A 1 82 ? 6.638 -3.840 5.793 1.00 22.67 117 GLY A O 1
ATOM 647 N N . HIS A 1 83 ? 7.819 -5.532 4.855 1.00 21.40 118 HIS A N 1
ATOM 648 C CA . HIS A 1 83 ? 9.053 -4.739 4.833 1.00 21.77 118 HIS A CA 1
ATOM 649 C C . HIS A 1 83 ? 8.881 -3.462 4.009 1.00 24.38 118 HIS A C 1
ATOM 650 O O . HIS A 1 83 ? 9.281 -2.375 4.421 1.00 22.24 118 HIS A O 1
ATOM 657 N N . ARG A 1 84 ? 8.242 -3.609 2.857 1.00 23.85 119 ARG A N 1
ATOM 658 C CA . ARG A 1 84 ? 8.046 -2.461 1.978 1.00 26.46 119 ARG A CA 1
ATOM 659 C C . ARG A 1 84 ? 7.164 -1.402 2.576 1.00 23.31 119 ARG A C 1
ATOM 660 O O . ARG A 1 84 ? 7.478 -0.218 2.450 1.00 25.36 119 ARG A O 1
ATOM 668 N N . ALA A 1 85 ? 6.050 -1.770 3.220 1.00 22.51 120 ALA A N 1
ATOM 669 C CA . ALA A 1 85 ? 5.180 -0.754 3.782 1.00 23.66 120 ALA A CA 1
ATOM 670 C C . ALA A 1 85 ? 5.880 0.025 4.890 1.00 24.49 120 ALA A C 1
ATOM 671 O O . ALA A 1 85 ? 5.624 1.195 5.080 1.00 21.70 120 ALA A O 1
ATOM 673 N N . ILE A 1 86 ? 6.762 -0.651 5.621 1.00 24.41 121 ILE A N 1
ATOM 674 C CA . ILE A 1 86 ? 7.506 -0.041 6.704 1.00 24.46 121 ILE A CA 1
ATOM 675 C C . ILE A 1 86 ? 8.508 0.945 6.150 1.00 23.51 121 ILE A C 1
ATOM 676 O O . ILE A 1 86 ? 8.677 2.067 6.711 1.00 22.54 121 ILE A O 1
ATOM 681 N N . ALA A 1 87 ? 9.160 0.582 5.052 1.00 23.69 122 ALA A N 1
ATOM 682 C CA . ALA A 1 87 ? 10.210 1.433 4.456 1.00 22.64 122 ALA A CA 1
ATOM 683 C C . ALA A 1 87 ? 9.554 2.680 3.785 1.00 24.81 122 ALA A C 1
ATOM 684 O O . ALA A 1 87 ? 9.999 3.861 3.949 1.00 21.56 122 ALA A O 1
ATOM 686 N N . GLU A 1 88 ? 8.467 2.430 3.058 1.00 21.87 123 GLU A N 1
ATOM 687 C CA . GLU A 1 88 ? 7.719 3.524 2.404 1.00 24.20 123 GLU A CA 1
ATOM 688 C C . GLU A 1 88 ? 7.151 4.515 3.378 1.00 24.22 123 GLU A C 1
ATOM 689 O O . GLU A 1 88 ? 7.141 5.724 3.138 1.00 24.07 123 GLU A O 1
ATOM 695 N N . CYS A 1 89 ? 6.610 4.008 4.477 1.00 24.56 124 CYS A N 1
ATOM 696 C CA . CYS A 1 89 ? 6.104 4.884 5.559 1.00 27.93 124 CYS A CA 1
ATOM 697 C C . CYS A 1 89 ? 7.233 5.753 6.140 1.00 27.23 124 CYS A C 1
ATOM 698 O O . CYS A 1 89 ? 7.109 6.993 6.267 1.00 26.25 124 CYS A O 1
ATOM 701 N N . GLU A 1 90 ? 8.359 5.132 6.492 1.00 22.98 125 GLU A N 1
ATOM 702 C CA . GLU A 1 90 ? 9.540 5.925 6.903 1.00 23.44 125 GLU A CA 1
ATOM 703 C C . GLU A 1 90 ? 9.886 7.084 5.937 1.00 23.17 125 GLU A C 1
ATOM 704 O O . GLU A 1 90 ? 9.963 8.283 6.337 1.00 22.24 125 GLU A O 1
ATOM 710 N N . THR A 1 91 ? 9.992 6.762 4.651 1.00 23.25 126 THR A N 1
ATOM 711 C CA . THR A 1 91 ? 10.340 7.763 3.631 1.00 24.35 126 THR A CA 1
ATOM 712 C C . THR A 1 91 ? 9.322 8.877 3.544 1.00 27.53 126 THR A C 1
ATOM 713 O O . THR A 1 91 ? 9.660 10.117 3.604 1.00 26.61 126 THR A O 1
ATOM 717 N N . ARG A 1 92 ? 8.078 8.464 3.413 1.00 25.19 127 ARG A N 1
ATOM 718 C CA . ARG A 1 92 ? 6.989 9.428 3.322 1.00 27.82 127 ARG A CA 1
ATOM 719 C C . ARG A 1 92 ? 6.840 10.371 4.533 1.00 26.06 127 ARG A C 1
ATOM 720 O O . ARG A 1 92 ? 6.636 11.589 4.376 1.00 25.80 127 ARG A O 1
ATOM 728 N N . LEU A 1 93 ? 6.876 9.829 5.748 1.00 21.91 128 LEU A N 1
ATOM 729 C CA . LEU A 1 93 ? 6.753 10.641 6.959 1.00 24.89 128 LEU A CA 1
ATOM 730 C C . LEU A 1 93 ? 7.936 11.564 7.175 1.00 24.48 128 LEU A C 1
ATOM 731 O O . LEU A 1 93 ? 7.761 12.664 7.686 1.00 24.83 128 LEU A O 1
ATOM 736 N N . GLY A 1 94 ? 9.120 11.118 6.787 1.00 24.77 129 GLY A N 1
ATOM 737 C CA . GLY A 1 94 ? 10.338 11.932 6.957 1.00 27.51 129 GLY A CA 1
ATOM 738 C C . GLY A 1 94 ? 10.290 13.211 6.153 1.00 30.55 129 GLY A C 1
ATOM 739 O O . GLY A 1 94 ? 10.773 14.218 6.614 1.00 32.15 129 GLY A O 1
ATOM 740 N N . LYS A 1 95 ? 9.722 13.155 4.945 1.00 30.02 130 LYS A N 1
ATOM 741 C CA . LYS A 1 95 ? 9.390 14.372 4.191 1.00 35.28 130 LYS A CA 1
ATOM 742 C C . LYS A 1 95 ? 8.412 15.321 4.878 1.00 34.23 130 LYS A C 1
ATOM 743 O O . LYS A 1 95 ? 8.342 16.492 4.509 1.00 37.51 130 LYS A O 1
ATOM 749 N N . GLN A 1 96 ? 7.637 14.832 5.843 1.00 33.83 131 GLN A N 1
ATOM 750 C CA . GLN A 1 96 ? 6.720 15.652 6.645 1.00 33.28 131 GLN A CA 1
ATOM 751 C C . GLN A 1 96 ? 7.323 16.047 7.975 1.00 31.12 131 GLN A C 1
ATOM 752 O O . GLN A 1 96 ? 6.622 16.533 8.853 1.00 29.68 131 GLN A O 1
ATOM 758 N N . GLY A 1 97 ? 8.623 15.844 8.139 1.00 28.34 132 GLY A N 1
ATOM 759 C CA . GLY A 1 97 ? 9.271 16.109 9.408 1.00 30.32 132 GLY A CA 1
ATOM 760 C C . GLY A 1 97 ? 8.759 15.245 10.520 1.00 29.00 132 GLY A C 1
ATOM 761 O O . GLY A 1 97 ? 8.719 15.708 11.668 1.00 25.81 132 GLY A O 1
ATOM 762 N N . ARG A 1 98 ? 8.368 13.985 10.206 1.00 25.94 133 ARG A N 1
ATOM 763 C CA . ARG A 1 98 ? 7.928 13.051 11.242 1.00 24.87 133 ARG A CA 1
ATOM 764 C C . ARG A 1 98 ? 8.890 11.839 11.244 1.00 22.07 133 ARG A C 1
ATOM 765 O O . ARG A 1 98 ? 9.402 11.457 10.177 1.00 26.12 133 ARG A O 1
ATOM 773 N N . ARG A 1 99 ? 9.151 11.305 12.424 1.00 19.71 134 ARG A N 1
ATOM 774 C CA . ARG A 1 99 ? 10.237 10.329 12.599 1.00 22.29 134 ARG A CA 1
ATOM 775 C C . ARG A 1 99 ? 9.707 8.900 12.779 1.00 22.29 134 ARG A C 1
ATOM 776 O O . ARG A 1 99 ? 8.739 8.660 13.542 1.00 23.92 134 ARG A O 1
ATOM 784 N N . VAL A 1 100 ? 10.285 7.976 12.013 1.00 21.96 135 VAL A N 1
ATOM 785 C CA . VAL A 1 100 ? 9.919 6.565 12.117 1.00 22.69 135 VAL A CA 1
ATOM 786 C C . VAL A 1 100 ? 11.216 5.800 12.387 1.00 20.78 135 VAL A C 1
ATOM 787 O O . VAL A 1 100 ? 12.172 5.936 11.604 1.00 22.95 135 VAL A O 1
ATOM 791 N N . VAL A 1 101 ? 11.252 5.031 13.462 1.00 20.66 136 VAL A N 1
ATOM 792 C CA . VAL A 1 101 ? 12.454 4.201 13.791 1.00 22.28 136 VAL A CA 1
ATOM 793 C C . VAL A 1 101 ? 12.069 2.744 13.801 1.00 20.45 136 VAL A C 1
ATOM 794 O O . VAL A 1 101 ? 10.987 2.416 14.288 1.00 18.90 136 VAL A O 1
ATOM 798 N N . VAL A 1 102 ? 12.903 1.861 13.204 1.00 18.54 137 VAL A N 1
ATOM 799 C CA . VAL A 1 102 ? 12.642 0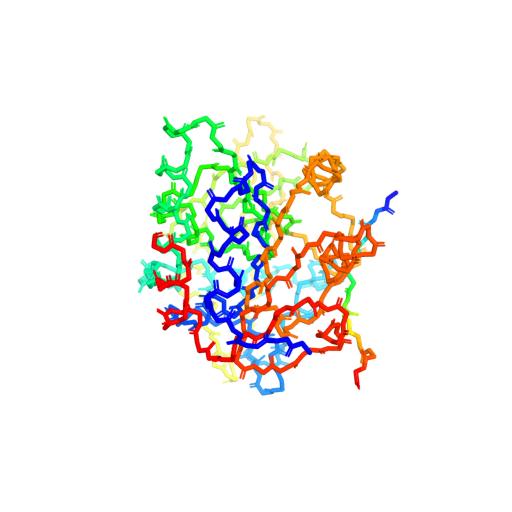.385 13.218 1.00 18.86 137 VAL A CA 1
ATOM 800 C C . VAL A 1 102 ? 13.666 -0.219 14.147 1.00 19.29 137 VAL A C 1
ATOM 801 O O . VAL A 1 102 ? 14.884 -0.017 13.944 1.00 19.73 137 VAL A O 1
ATOM 805 N N . ILE A 1 103 ? 13.197 -0.869 15.212 1.00 17.57 138 ILE A N 1
ATOM 806 C CA . ILE A 1 103 ? 14.044 -1.636 16.084 1.00 18.20 138 ILE A CA 1
ATOM 807 C C . ILE A 1 103 ? 13.786 -3.085 15.706 1.00 18.88 138 ILE A C 1
ATOM 808 O O . ILE A 1 103 ? 12.674 -3.603 15.922 1.00 20.66 138 ILE A O 1
ATOM 813 N N . THR A 1 104 ? 14.780 -3.767 15.170 1.00 17.01 139 THR A N 1
ATOM 814 C CA . THR A 1 104 ? 14.556 -5.137 14.713 1.00 17.66 139 THR A CA 1
ATOM 815 C C . THR A 1 104 ? 15.392 -6.163 15.508 1.00 19.67 139 THR A C 1
ATOM 816 O O . THR A 1 104 ? 16.568 -5.920 15.808 1.00 19.96 139 THR A O 1
ATOM 820 N N . GLN A 1 105 ? 14.724 -7.250 15.871 1.00 18.91 140 GLN A N 1
ATOM 821 C CA . GLN A 1 105 ? 15.384 -8.440 16.397 1.00 23.22 140 GLN A CA 1
ATOM 822 C C . GLN A 1 105 ? 15.999 -9.306 15.299 1.00 22.98 140 GLN A C 1
ATOM 823 O O . GLN A 1 105 ? 16.777 -10.195 15.624 1.00 23.66 140 GLN A O 1
ATOM 829 N N . ASN A 1 106 ? 15.668 -9.027 14.026 1.00 22.00 141 ASN A N 1
ATOM 830 C CA . ASN A 1 106 ? 16.123 -9.844 12.906 1.00 23.59 141 ASN A CA 1
ATOM 831 C C . ASN A 1 106 ? 17.553 -9.490 12.521 1.00 19.90 141 ASN A C 1
ATOM 832 O O . ASN A 1 106 ? 17.970 -8.356 12.633 1.00 19.99 141 ASN A O 1
ATOM 837 N N . ILE A 1 107 ? 18.280 -10.488 12.076 1.00 17.46 142 ILE A N 1
ATOM 838 C CA . ILE A 1 107 ? 19.682 -10.322 11.697 1.00 18.61 142 ILE A CA 1
ATOM 839 C C . ILE A 1 107 ? 19.860 -10.481 10.150 1.00 21.45 142 ILE A C 1
ATOM 840 O O . ILE A 1 107 ? 20.958 -10.513 9.635 1.00 19.83 142 ILE A O 1
ATOM 845 N N . ASP A 1 108 ? 18.749 -10.560 9.438 1.00 23.12 143 ASP A N 1
ATOM 846 C CA . ASP A 1 108 ? 18.818 -10.916 7.990 1.00 25.48 143 ASP A CA 1
ATOM 847 C C . ASP A 1 108 ? 18.949 -9.730 6.978 1.00 23.44 143 ASP A C 1
ATOM 848 O O . ASP A 1 108 ? 19.066 -9.936 5.786 1.00 25.10 143 ASP A O 1
ATOM 853 N N . GLU A 1 109 ? 18.933 -8.509 7.474 1.00 26.72 144 GLU A N 1
ATOM 854 C CA . GLU A 1 109 ? 19.021 -7.273 6.704 1.00 25.53 144 GLU A CA 1
ATOM 855 C C . GLU A 1 109 ? 17.900 -6.994 5.681 1.00 25.16 144 GLU A C 1
ATOM 856 O O . GLU A 1 109 ? 18.017 -6.061 4.874 1.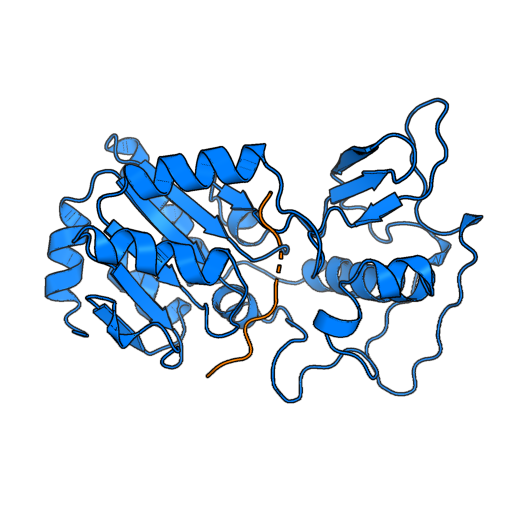00 25.20 144 GLU A O 1
ATOM 862 N N . LEU A 1 110 ? 16.831 -7.793 5.688 1.00 24.54 145 LEU A N 1
ATOM 863 C CA . LEU A 1 110 ? 15.728 -7.509 4.800 1.00 23.70 145 LEU A CA 1
ATOM 864 C C . LEU A 1 110 ? 15.105 -6.084 4.961 1.00 20.07 145 LEU A C 1
ATOM 865 O O . LEU A 1 110 ? 14.790 -5.453 3.990 1.00 19.69 145 LEU A O 1
ATOM 870 N N . HIS A 1 111 ? 15.046 -5.536 6.164 1.00 20.32 146 HIS A N 1
ATOM 871 C CA . HIS A 1 111 ? 14.590 -4.160 6.239 1.00 21.66 146 HIS A CA 1
ATOM 872 C C . HIS A 1 111 ? 15.506 -3.206 5.493 1.00 20.99 146 HIS A C 1
ATOM 873 O O . HIS A 1 111 ? 15.043 -2.245 4.904 1.00 22.14 146 HIS A O 1
ATOM 880 N N . ARG A 1 112 ? 16.814 -3.419 5.614 1.00 19.65 147 ARG A N 1
ATOM 881 C CA . ARG A 1 112 ? 17.786 -2.556 4.944 1.00 24.23 147 ARG A CA 1
ATOM 882 C C . ARG A 1 112 ? 17.615 -2.646 3.406 1.00 23.88 147 ARG A C 1
ATOM 883 O O . ARG A 1 112 ? 17.524 -1.607 2.692 1.00 21.70 147 ARG A O 1
ATOM 891 N N . LYS A 1 113 ? 17.471 -3.866 2.917 1.00 22.73 148 LYS A N 1
ATOM 892 C CA . LYS A 1 113 ? 17.207 -4.116 1.476 1.00 24.37 148 LYS A CA 1
ATOM 893 C C . LYS A 1 113 ? 15.921 -3.484 0.971 1.00 24.36 148 LYS A C 1
ATOM 894 O O . LYS A 1 113 ? 15.848 -3.098 -0.157 1.00 24.34 148 LYS A O 1
ATOM 900 N N . ALA A 1 114 ? 14.925 -3.349 1.827 1.00 21.81 149 ALA A N 1
ATOM 901 C CA . ALA A 1 114 ? 13.661 -2.710 1.478 1.00 23.14 149 ALA A CA 1
ATOM 902 C C . ALA A 1 114 ? 13.763 -1.217 1.491 1.00 23.43 149 ALA A C 1
ATOM 903 O O . ALA A 1 114 ? 12.842 -0.581 1.015 1.00 25.12 149 ALA A O 1
ATOM 905 N N . GLY A 1 115 ? 14.821 -0.628 2.052 1.00 22.76 150 GLY A N 1
ATOM 906 C CA . GLY A 1 115 ? 14.912 0.850 2.100 1.00 25.76 150 GLY A CA 1
ATOM 907 C C . GLY A 1 115 ? 14.756 1.573 3.442 1.00 22.95 150 GLY A C 1
ATOM 908 O O . GLY A 1 115 ? 14.844 2.814 3.500 1.00 22.39 150 GLY A O 1
ATOM 909 N N . THR A 1 116 ? 14.583 0.820 4.529 1.00 24.03 151 THR A N 1
ATOM 910 C CA . THR A 1 116 ? 14.580 1.389 5.889 1.00 22.27 151 THR A CA 1
ATOM 911 C C . THR A 1 116 ? 15.982 1.921 6.175 1.00 22.95 151 THR A C 1
ATOM 912 O O . THR A 1 116 ? 16.936 1.206 6.001 1.00 24.36 151 THR A O 1
ATOM 916 N N . LYS A 1 117 ? 16.066 3.187 6.544 1.00 23.21 152 LYS A N 1
ATOM 917 C CA . LYS A 1 117 ? 17.339 3.852 6.851 1.00 27.18 152 LYS A CA 1
ATOM 918 C C . LYS A 1 117 ? 17.542 3.965 8.356 1.00 24.59 152 LYS A C 1
ATOM 919 O O . LYS A 1 117 ? 18.594 3.730 8.832 1.00 23.67 152 LYS A O 1
ATOM 925 N N . ASN A 1 118 ? 16.511 4.318 9.089 1.00 22.81 153 ASN A N 1
ATOM 926 C CA . ASN A 1 118 ? 16.594 4.428 10.564 1.00 25.01 153 ASN A CA 1
ATOM 927 C C . ASN A 1 118 ? 16.341 3.069 11.254 1.00 25.60 153 ASN A C 1
ATOM 928 O O . ASN A 1 118 ? 15.223 2.759 11.626 1.00 24.16 153 ASN A O 1
ATOM 933 N N . LEU A 1 119 ? 17.390 2.272 11.362 1.00 22.68 154 LEU A N 1
ATOM 934 C CA . LEU A 1 119 ? 17.266 0.853 11.593 1.00 24.10 154 LEU A CA 1
ATOM 935 C C . LEU A 1 119 ? 18.203 0.551 12.762 1.00 24.89 154 LEU A C 1
ATOM 936 O O . LEU A 1 119 ? 19.425 0.844 12.686 1.00 22.51 154 LEU A O 1
ATOM 941 N N . LEU A 1 120 ? 17.644 0.065 13.849 1.00 20.25 155 LEU A N 1
ATOM 942 C CA . LEU A 1 120 ? 18.448 -0.411 14.994 1.00 22.23 155 LEU A CA 1
ATOM 943 C C . LEU A 1 120 ? 18.427 -1.946 15.052 1.00 21.05 155 LEU A C 1
ATOM 944 O O . LEU A 1 120 ? 17.405 -2.552 15.351 1.00 19.28 155 LEU A O 1
ATOM 949 N N . GLU A 1 121 ? 19.552 -2.561 14.712 1.00 21.28 156 GLU A N 1
ATOM 950 C CA . GLU A 1 121 ? 19.674 -4.019 14.662 1.00 22.60 156 GLU A CA 1
ATOM 951 C C . GLU A 1 121 ? 20.240 -4.508 15.971 1.00 22.18 156 GLU A C 1
ATOM 952 O O . GLU A 1 121 ? 21.475 -4.698 16.161 1.00 21.50 156 GLU A O 1
ATOM 958 N N . ILE A 1 122 ? 19.327 -4.746 16.877 1.00 20.45 157 ILE A N 1
ATOM 959 C CA . ILE A 1 122 ? 19.727 -5.000 18.252 1.00 20.52 157 ILE A CA 1
ATOM 960 C C . ILE A 1 122 ? 20.406 -6.307 18.514 1.00 18.73 157 ILE A C 1
ATOM 961 O O . ILE A 1 122 ? 20.984 -6.489 19.583 1.00 19.38 157 ILE A O 1
ATOM 966 N N . HIS A 1 123 ? 20.308 -7.249 17.577 1.00 17.53 158 HIS A N 1
ATOM 967 C CA . HIS A 1 123 ? 20.988 -8.538 17.692 1.00 17.62 158 HIS A CA 1
ATOM 968 C C . HIS A 1 123 ? 22.103 -8.730 16.659 1.00 19.66 158 HIS A C 1
ATOM 969 O O . HIS A 1 123 ? 22.543 -9.859 16.441 1.00 20.05 158 HIS A O 1
ATOM 976 N N . GLY A 1 124 ? 22.464 -7.666 15.930 1.00 18.03 159 GLY A N 1
ATOM 977 C CA . GLY A 1 124 ? 23.538 -7.679 14.987 1.00 18.97 159 GLY A CA 1
ATOM 978 C C . GLY A 1 124 ? 23.063 -8.152 13.614 1.00 19.64 159 GLY A C 1
ATOM 979 O O . GLY A 1 124 ? 21.911 -7.952 13.238 1.00 21.04 159 GLY A O 1
ATOM 980 N N . SER A 1 125 ? 23.981 -8.731 12.862 1.00 20.23 160 SER A N 1
ATOM 981 C CA . SER A 1 125 ? 23.751 -9.016 11.452 1.00 21.37 160 SER A CA 1
ATOM 982 C C . SER A 1 125 ? 24.491 -10.224 10.966 1.00 19.61 160 SER A C 1
ATOM 983 O O . SER A 1 125 ? 25.663 -10.408 11.316 1.00 18.04 160 SE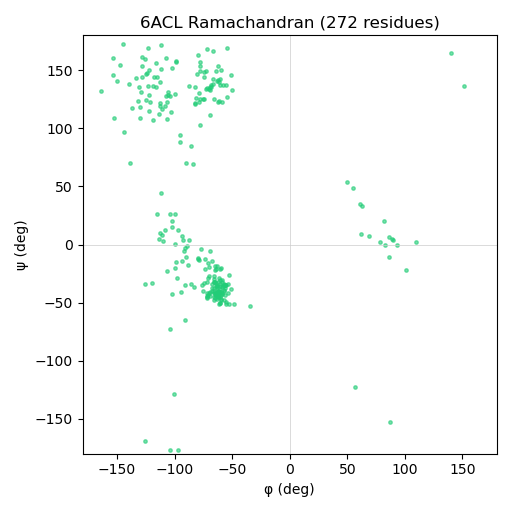R A O 1
ATOM 986 N N . LEU A 1 126 ? 23.806 -11.010 10.108 1.00 22.00 161 LEU A N 1
ATOM 987 C CA . LEU A 1 126 ? 24.380 -12.155 9.419 1.00 22.55 161 LEU A CA 1
ATOM 988 C C . LEU A 1 126 ? 25.555 -11.756 8.569 1.00 22.62 161 LEU A C 1
ATOM 989 O O . LEU A 1 126 ? 26.455 -12.596 8.285 1.00 20.01 161 LEU A O 1
ATOM 994 N N . PHE A 1 127 ? 25.467 -10.542 8.050 1.00 20.39 162 PHE A N 1
ATOM 995 C CA . PHE A 1 127 ? 26.506 -9.996 7.140 1.00 20.33 162 PHE A CA 1
ATOM 996 C C . PHE A 1 127 ? 27.518 -9.062 7.767 1.00 21.34 162 PHE A C 1
ATOM 997 O O . PHE A 1 127 ? 28.019 -8.165 7.060 1.00 18.00 162 PHE A O 1
ATOM 1005 N N . LYS A 1 128 ? 27.747 -9.231 9.100 1.00 19.67 163 LYS A N 1
ATOM 1006 C CA . LYS A 1 128 ? 28.884 -8.643 9.814 1.00 19.84 163 LYS A CA 1
ATOM 1007 C C . LYS A 1 128 ? 29.651 -9.701 10.513 1.00 19.13 163 LYS A C 1
ATOM 1008 O O . LYS A 1 128 ? 29.101 -10.715 10.906 1.00 17.71 163 LYS A O 1
ATOM 1014 N N . THR A 1 129 ? 30.977 -9.509 10.598 1.00 20.11 164 THR A N 1
ATOM 1015 C CA . THR A 1 129 ? 31.864 -10.327 11.397 1.00 20.50 164 THR A CA 1
ATOM 1016 C C . THR A 1 129 ? 32.490 -9.491 12.493 1.00 22.66 164 THR A C 1
ATOM 1017 O O . THR A 1 129 ? 32.510 -8.259 12.367 1.00 22.29 164 THR A O 1
ATOM 1021 N N . ARG A 1 130 ? 32.934 -10.148 13.584 1.00 19.85 165 ARG A N 1
ATOM 1022 C CA . ARG A 1 130 ? 33.724 -9.493 14.620 1.00 19.84 165 ARG A CA 1
ATOM 1023 C C . ARG A 1 130 ? 34.974 -10.320 14.901 1.00 17.88 165 ARG A C 1
ATOM 1024 O O . ARG A 1 130 ? 34.871 -11.563 15.035 1.00 18.54 165 ARG A O 1
ATOM 1032 N N . CYS A 1 131 ? 36.144 -9.704 14.928 1.00 17.54 166 CYS A N 1
ATOM 1033 C CA . CYS A 1 131 ? 37.347 -10.453 15.239 1.00 18.23 166 CYS A CA 1
ATOM 1034 C C . CYS A 1 131 ? 37.439 -10.776 16.764 1.00 20.75 166 CYS A C 1
ATOM 1035 O O . CYS A 1 131 ? 37.338 -9.852 17.603 1.00 21.60 166 CYS A O 1
ATOM 1038 N N . THR A 1 132 ? 37.588 -12.039 17.149 1.00 21.21 167 THR A N 1
ATOM 1039 C CA . THR A 1 132 ? 37.698 -12.394 18.562 1.00 24.75 167 THR A CA 1
ATOM 1040 C C . THR A 1 132 ? 39.056 -12.012 19.187 1.00 28.12 167 THR A C 1
ATOM 1041 O O . THR A 1 132 ? 39.201 -12.108 20.399 1.00 27.97 167 THR A O 1
ATOM 1045 N N . SER A 1 133 ? 40.041 -11.650 18.374 1.00 24.23 168 SER A N 1
ATOM 1046 C CA . SER A 1 133 ? 41.317 -11.097 18.887 1.00 29.50 168 SER A CA 1
ATOM 1047 C C . SER A 1 133 ? 41.257 -9.587 18.977 1.00 31.01 168 SER A C 1
ATOM 1048 O O . SER A 1 133 ? 41.294 -9.035 20.062 1.00 33.33 168 SER A O 1
ATOM 1051 N N . CYS A 1 134 ? 41.127 -8.887 17.847 1.00 29.90 169 CYS A N 1
ATOM 1052 C CA . CYS A 1 134 ? 41.172 -7.406 17.911 1.00 29.69 169 CYS A CA 1
ATOM 1053 C C . CYS A 1 134 ? 39.850 -6.705 18.112 1.00 29.98 169 CYS A C 1
ATOM 1054 O O . CYS A 1 134 ? 39.823 -5.511 18.367 1.00 30.90 169 CYS A O 1
ATOM 1057 N N . GLY A 1 135 ? 38.726 -7.414 17.999 1.00 26.50 170 GLY A N 1
ATOM 1058 C CA . GLY A 1 135 ? 37.422 -6.803 18.205 1.00 24.08 170 GLY A CA 1
ATOM 1059 C C . GLY A 1 135 ? 36.867 -5.972 17.060 1.00 23.13 170 GLY A C 1
ATOM 1060 O O . GLY A 1 135 ? 35.757 -5.440 17.182 1.00 23.43 170 GLY A O 1
ATOM 1061 N N . VAL A 1 136 ? 37.551 -5.858 15.914 1.00 28.16 171 VAL A N 1
ATOM 1062 C CA . VAL A 1 136 ? 37.022 -5.063 14.778 1.00 27.88 171 VAL A CA 1
ATOM 1063 C C . VAL A 1 136 ? 35.793 -5.721 14.149 1.00 23.72 171 VAL A C 1
ATOM 1064 O O . VAL A 1 136 ? 35.772 -6.946 13.946 1.00 22.30 171 VAL A O 1
ATOM 1068 N N . VAL A 1 137 ? 34.812 -4.896 13.842 1.00 22.91 172 VAL A N 1
ATOM 1069 C CA . VAL A 1 137 ? 33.570 -5.326 13.258 1.00 23.86 172 VAL A CA 1
ATOM 1070 C C . VAL A 1 137 ? 33.605 -4.902 11.788 1.00 26.36 172 VAL A C 1
ATOM 1071 O O . VAL A 1 137 ? 33.904 -3.732 11.507 1.00 25.56 172 VAL A O 1
ATOM 1075 N N . ALA A 1 138 ? 33.336 -5.826 10.863 1.00 22.66 173 ALA A N 1
ATOM 1076 C CA . ALA A 1 138 ? 33.403 -5.541 9.406 1.00 27.13 173 ALA A CA 1
ATOM 1077 C C . ALA A 1 138 ? 32.196 -6.071 8.683 1.00 25.54 173 ALA A C 1
ATOM 1078 O O . ALA A 1 138 ? 31.672 -7.148 9.046 1.00 21.34 173 ALA A O 1
ATOM 1080 N N . GLU A 1 139 ? 31.719 -5.345 7.670 1.00 26.05 174 GLU A N 1
ATOM 1081 C CA . GLU A 1 139 ? 30.745 -5.907 6.712 1.00 27.90 174 GLU A CA 1
ATOM 1082 C C . GLU A 1 139 ? 31.341 -7.054 5.951 1.00 26.72 174 GLU A C 1
ATOM 1083 O O . GLU A 1 139 ? 32.488 -6.957 5.546 1.00 28.10 174 GLU A O 1
ATOM 1089 N N . ASN A 1 140 ? 30.575 -8.122 5.697 1.00 22.51 175 ASN A N 1
ATOM 1090 C CA . ASN A 1 140 ? 31.078 -9.247 4.894 1.00 23.53 175 ASN A CA 1
ATOM 1091 C C . ASN A 1 140 ? 29.899 -9.912 4.230 1.00 26.42 175 ASN A C 1
ATOM 1092 O O . ASN A 1 140 ? 29.075 -10.513 4.934 1.00 21.12 175 ASN A O 1
ATOM 1097 N N . TYR A 1 141 ? 29.804 -9.733 2.903 1.00 22.50 176 TYR A N 1
ATOM 1098 C CA . TYR A 1 141 ? 28.819 -10.354 2.050 1.00 26.33 176 TYR A CA 1
ATOM 1099 C C . TYR A 1 141 ? 29.433 -11.442 1.164 1.00 28.75 176 TYR A C 1
ATOM 1100 O O . TYR A 1 141 ? 28.749 -11.940 0.289 1.00 30.11 176 TYR A O 1
ATOM 1109 N N . LYS A 1 142 ? 30.665 -11.864 1.422 1.00 25.78 177 LYS A N 1
ATOM 1110 C CA . LYS A 1 142 ? 31.304 -12.862 0.571 1.00 29.78 177 LYS A CA 1
ATOM 1111 C C . LYS A 1 142 ? 30.591 -14.207 0.543 1.00 27.68 177 LYS A C 1
ATOM 1112 O O . LYS A 1 142 ? 30.138 -14.732 1.557 1.00 23.50 177 LYS A O 1
ATOM 1118 N N . SER A 1 143 ? 30.558 -14.827 -0.620 1.00 27.98 178 SER A N 1
ATOM 1119 C CA . SER A 1 143 ? 29.911 -16.122 -0.785 1.00 28.84 178 SER A CA 1
ATOM 1120 C C . SER A 1 143 ? 30.877 -17.042 -1.502 1.00 29.28 178 SER A C 1
ATOM 1121 O O . SER A 1 143 ? 31.131 -16.805 -2.656 1.00 28.82 178 SER A O 1
ATOM 1124 N N . PRO A 1 144 ? 31.470 -18.049 -0.855 1.00 26.03 179 PRO A N 1
ATOM 1125 C CA . PRO A 1 144 ? 31.338 -18.373 0.577 1.00 24.52 179 PRO A CA 1
ATOM 1126 C C . PRO A 1 144 ? 32.223 -17.453 1.417 1.00 25.12 179 PRO A C 1
ATOM 1127 O O . PRO A 1 144 ? 33.192 -16.855 0.911 1.00 23.31 179 PRO A O 1
ATOM 1131 N N . ILE A 1 145 ? 31.975 -17.372 2.722 1.00 20.76 180 ILE A N 1
ATOM 1132 C CA . ILE A 1 145 ? 32.754 -16.450 3.522 1.00 21.24 180 ILE A CA 1
ATOM 1133 C C . ILE A 1 145 ? 34.258 -16.844 3.595 1.00 22.31 180 ILE A C 1
ATOM 1134 O O . ILE A 1 145 ? 35.136 -15.982 3.746 1.00 22.96 180 ILE A O 1
ATOM 1139 N N . CYS A 1 146 ? 34.551 -18.137 3.552 1.00 19.79 181 CYS A N 1
ATOM 1140 C CA . CYS A 1 146 ? 35.914 -18.646 3.407 1.00 21.17 181 CYS A CA 1
ATOM 1141 C C . CYS A 1 146 ? 35.836 -19.961 2.612 1.00 22.45 181 CYS A C 1
ATOM 1142 O O . CYS A 1 146 ? 34.769 -20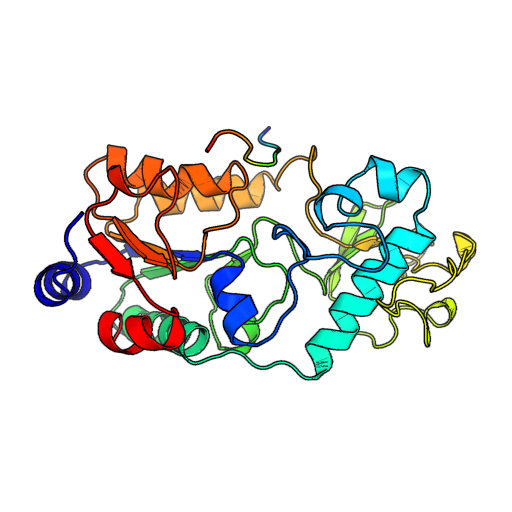.599 2.591 1.00 20.92 181 CYS A O 1
ATOM 1145 N N . PRO A 1 147 ? 36.944 -20.338 1.907 1.00 23.85 182 PRO A N 1
ATOM 1146 C CA . PRO A 1 147 ? 36.897 -21.515 1.043 1.00 22.47 182 PRO A CA 1
ATOM 1147 C C . PRO A 1 147 ? 36.577 -22.844 1.739 1.00 23.79 182 PRO A C 1
ATOM 1148 O O . PRO A 1 147 ? 35.899 -23.679 1.149 1.00 25.52 182 PRO A O 1
ATOM 1152 N N . ALA A 1 148 ? 37.046 -23.064 2.966 1.00 26.15 183 ALA A N 1
ATOM 1153 C CA . ALA A 1 148 ? 36.758 -24.333 3.668 1.00 24.25 183 ALA A CA 1
ATOM 1154 C C . ALA A 1 148 ? 35.257 -24.563 3.881 1.00 25.24 183 ALA A C 1
ATOM 1155 O O . ALA A 1 148 ? 34.799 -25.729 4.036 1.00 25.58 183 ALA A O 1
ATOM 1157 N N . LEU A 1 149 ? 34.483 -23.490 3.834 1.00 21.66 184 LEU A N 1
ATOM 1158 C CA . LEU A 1 149 ? 33.016 -23.591 3.970 1.00 22.91 184 LEU A CA 1
ATOM 1159 C C . LEU A 1 149 ? 32.240 -23.786 2.688 1.00 24.15 184 LEU A C 1
ATOM 1160 O O . LEU A 1 149 ? 31.023 -23.941 2.716 1.00 22.22 184 LEU A O 1
ATOM 1165 N N . SER A 1 150 ? 32.936 -23.830 1.549 1.00 24.59 185 SER A N 1
ATOM 1166 C CA . SER A 1 150 ? 32.306 -24.000 0.266 1.00 27.95 185 SER A CA 1
ATOM 1167 C C . SER A 1 150 ? 31.601 -25.354 0.241 1.00 25.82 185 SER A C 1
ATOM 1168 O O . SER A 1 150 ? 32.216 -26.362 0.505 1.00 25.26 185 SER A O 1
ATOM 1171 N N . GLY A 1 151 ? 30.304 -25.325 -0.009 1.00 26.50 186 GLY A N 1
ATOM 1172 C CA . GLY A 1 151 ? 29.474 -26.496 -0.056 1.00 28.09 186 GLY A CA 1
ATOM 1173 C C . GLY A 1 151 ? 28.991 -26.968 1.300 1.00 32.41 186 GLY A C 1
ATOM 1174 O O . GLY A 1 151 ? 28.251 -27.953 1.327 1.00 32.10 186 GLY A O 1
ATOM 1175 N N . LYS A 1 152 ? 29.355 -26.287 2.422 1.00 24.96 187 LYS A N 1
ATOM 1176 C CA . LYS A 1 152 ? 29.031 -26.863 3.753 1.00 22.28 187 LYS A CA 1
ATOM 1177 C C . LYS A 1 152 ? 27.780 -26.238 4.240 1.00 20.93 187 LYS A C 1
ATOM 1178 O O . LYS A 1 152 ? 27.191 -25.429 3.529 1.00 22.89 187 LYS A O 1
ATOM 1184 N N . GLY A 1 153 ? 27.364 -26.568 5.447 1.00 21.18 188 GLY A N 1
ATOM 1185 C CA . GLY A 1 153 ? 26.218 -25.945 6.053 1.00 21.25 188 GLY A CA 1
ATOM 1186 C C . GLY A 1 153 ? 24.882 -26.545 5.725 1.00 22.28 188 GLY A C 1
ATOM 1187 O O . GLY A 1 153 ? 23.848 -26.049 6.194 1.00 22.94 188 GLY A O 1
ATOM 1188 N N . ALA A 1 154 ? 24.860 -27.677 5.009 1.00 25.62 189 ALA A N 1
ATOM 1189 C CA . ALA A 1 154 ? 23.543 -28.229 4.640 1.00 27.10 189 ALA A CA 1
ATOM 1190 C C . ALA A 1 154 ? 22.733 -28.576 5.914 1.00 24.95 189 ALA A C 1
ATOM 1191 O O . ALA A 1 154 ? 23.324 -29.083 6.917 1.00 25.76 189 ALA A O 1
ATOM 1193 N N . PRO A 1 155 ? 21.434 -28.280 5.881 1.00 25.28 190 PRO A N 1
ATOM 1194 C CA . PRO A 1 155 ? 20.506 -28.387 7.002 1.00 25.78 190 PRO A CA 1
ATOM 1195 C C . PRO A 1 155 ? 19.968 -29.770 7.315 1.00 29.22 190 PRO A C 1
ATOM 1196 O O . PRO A 1 155 ? 19.385 -29.988 8.402 1.00 25.98 190 PRO A O 1
ATOM 1200 N N . GLU A 1 156 ? 20.158 -30.736 6.421 1.00 30.26 191 GLU A N 1
ATOM 1201 C CA . GLU A 1 156 ? 19.442 -32.028 6.561 1.00 32.37 191 GLU A CA 1
ATOM 1202 C C . GLU A 1 156 ? 19.925 -32.842 7.749 1.00 29.79 191 GLU A C 1
ATOM 1203 O O . GLU A 1 156 ? 21.132 -33.010 7.973 1.00 26.86 191 GLU A O 1
ATOM 1209 N N . PRO A 1 157 ? 18.972 -33.399 8.514 1.00 28.65 192 PRO A N 1
ATOM 1210 C CA . PRO A 1 157 ? 19.406 -34.381 9.497 1.00 31.77 192 PRO A CA 1
ATOM 1211 C C . PRO A 1 157 ? 20.286 -35.414 8.821 1.00 31.33 192 PRO A C 1
ATOM 1212 O O . PRO A 1 157 ? 20.081 -35.719 7.676 1.00 33.19 192 PRO A O 1
ATOM 1216 N N . GLY A 1 158 ? 21.256 -35.899 9.547 1.00 33.69 193 GLY A N 1
ATOM 1217 C CA . GLY A 1 158 ? 22.154 -36.910 9.064 1.00 36.91 193 GLY A CA 1
ATOM 1218 C C . GLY A 1 158 ? 23.463 -36.262 8.656 1.00 37.26 193 GLY A C 1
ATOM 1219 O O . GLY A 1 158 ? 24.481 -36.955 8.613 1.00 39.79 193 GLY A O 1
ATOM 1220 N N . THR A 1 159 ? 23.459 -34.958 8.365 1.00 33.01 194 THR A N 1
ATOM 1221 C CA . THR A 1 159 ? 24.611 -34.324 7.691 1.00 30.72 194 THR A CA 1
ATOM 1222 C C . THR A 1 159 ? 25.777 -34.296 8.667 1.00 31.69 194 THR A C 1
ATOM 1223 O O . THR A 1 159 ? 25.611 -33.923 9.831 1.00 28.79 194 THR A O 1
ATOM 1227 N N . GLN A 1 160 ? 26.951 -34.695 8.197 1.00 32.35 195 GLN A N 1
ATOM 1228 C CA . GLN A 1 160 ? 28.132 -34.844 9.064 1.00 36.05 195 GLN A CA 1
ATOM 1229 C C . GLN A 1 160 ? 28.707 -33.441 9.424 1.00 33.22 195 GLN A C 1
ATOM 1230 O O . GLN A 1 160 ? 28.540 -32.487 8.642 1.00 31.16 195 GLN A O 1
ATOM 1236 N N . ASP A 1 161 ? 29.301 -33.300 10.610 1.00 33.06 196 ASP A N 1
ATOM 1237 C CA . ASP A 1 161 ? 30.025 -32.070 10.977 1.00 38.11 196 ASP A CA 1
ATOM 1238 C C . ASP A 1 161 ? 31.175 -31.879 9.984 1.00 36.54 196 ASP A C 1
ATOM 1239 O O . ASP A 1 161 ? 31.855 -32.859 9.650 1.00 34.47 196 ASP A O 1
ATOM 1244 N N . ALA A 1 162 ? 31.396 -30.648 9.513 1.00 29.94 197 ALA A N 1
ATOM 1245 C CA . ALA A 1 162 ? 32.518 -30.397 8.571 1.00 27.62 197 ALA A CA 1
ATOM 1246 C C . ALA A 1 162 ? 33.822 -30.505 9.294 1.00 28.55 197 ALA A C 1
ATOM 1247 O O . ALA A 1 162 ? 34.861 -30.822 8.691 1.00 26.05 197 ALA A O 1
ATOM 1249 N N . SER A 1 163 ? 33.794 -30.198 10.580 1.00 24.92 198 SER A N 1
ATOM 1250 C CA . SER A 1 163 ? 34.962 -30.242 11.392 1.00 29.68 198 SER A CA 1
ATOM 1251 C C . SER A 1 163 ? 36.143 -29.501 10.763 1.00 30.36 198 SER A C 1
ATOM 1252 O O . SER A 1 163 ? 37.247 -30.013 10.685 1.00 30.25 198 SER A O 1
ATOM 1255 N N . ILE A 1 164 ? 35.923 -28.246 10.411 1.00 28.10 199 ILE A N 1
ATOM 1256 C CA . ILE A 1 164 ? 36.979 -27.421 9.842 1.00 26.57 199 ILE A CA 1
ATOM 1257 C C . ILE A 1 164 ? 37.867 -26.950 10.959 1.00 27.13 199 ILE A C 1
ATOM 1258 O O . ILE A 1 164 ? 37.369 -26.335 11.919 1.00 23.77 199 ILE A O 1
ATOM 1263 N N . PRO A 1 165 ? 39.197 -27.209 10.871 1.00 29.35 200 PRO A N 1
ATOM 1264 C CA . PRO A 1 165 ? 40.079 -26.671 11.924 1.00 28.69 200 PRO A CA 1
ATOM 1265 C C . PRO A 1 165 ? 40.020 -25.150 12.013 1.00 26.24 200 PRO A C 1
ATOM 1266 O O . PRO A 1 165 ? 39.807 -24.470 11.007 1.00 26.30 200 PRO A O 1
ATOM 1270 N N . VAL A 1 166 ? 40.232 -24.617 13.216 1.00 25.47 201 VAL A N 1
ATOM 1271 C CA . VAL A 1 166 ? 40.040 -23.193 13.461 1.00 29.72 201 VAL A CA 1
ATOM 1272 C C . VAL A 1 166 ? 40.891 -22.330 12.500 1.00 29.85 201 VAL A C 1
ATOM 1273 O O . VAL A 1 166 ? 40.424 -21.323 11.980 1.00 25.73 201 VAL A O 1
ATOM 1277 N N . GLU A 1 167 ? 42.114 -22.765 12.191 1.00 28.38 202 GLU A N 1
ATOM 1278 C CA . GLU A 1 167 ? 42.950 -22.062 11.198 1.00 28.64 202 GLU A CA 1
ATOM 1279 C C . GLU A 1 167 ? 42.304 -21.800 9.841 1.00 29.40 202 GLU A C 1
ATOM 1280 O O . GLU A 1 167 ? 42.750 -20.882 9.160 1.00 28.03 202 GLU A O 1
ATOM 1286 N N . LYS A 1 168 ? 41.315 -22.616 9.429 1.00 25.91 203 LYS A N 1
ATOM 1287 C CA . LYS A 1 168 ? 40.648 -22.509 8.100 1.00 25.48 203 LYS A CA 1
ATOM 1288 C C . LYS A 1 168 ? 39.199 -22.024 8.185 1.00 23.68 203 LYS A C 1
ATOM 1289 O O . LYS A 1 168 ? 38.509 -21.906 7.136 1.00 22.58 203 LYS A O 1
ATOM 1295 N N . LEU A 1 169 ? 38.745 -21.706 9.403 1.00 21.77 204 LEU A N 1
ATOM 1296 C CA . LEU A 1 169 ? 37.544 -20.834 9.577 1.00 22.17 204 LEU A CA 1
ATOM 1297 C C . LEU A 1 169 ? 37.805 -19.348 9.213 1.00 22.12 204 LEU A C 1
ATOM 1298 O O . LEU A 1 169 ? 38.975 -18.938 9.087 1.00 24.38 204 LEU A O 1
ATOM 1303 N N . PRO A 1 170 ? 36.765 -18.505 9.103 1.00 20.99 205 PRO A N 1
ATOM 1304 C CA . PRO A 1 170 ? 37.057 -17.133 8.689 1.00 21.77 205 PRO A CA 1
ATOM 1305 C C . PRO A 1 170 ? 38.042 -16.401 9.624 1.00 23.53 205 PRO A C 1
ATOM 1306 O O . PRO A 1 170 ? 37.952 -16.495 10.878 1.00 20.45 205 PRO A O 1
ATOM 1310 N N . ARG A 1 171 ? 38.973 -15.691 9.007 1.00 22.04 206 ARG A N 1
ATOM 1311 C CA . ARG A 1 171 ? 40.100 -15.043 9.719 1.00 24.56 206 ARG A CA 1
ATOM 1312 C C . ARG A 1 171 ? 40.137 -13.553 9.417 1.00 23.81 206 ARG A C 1
ATOM 1313 O O . ARG A 1 171 ? 39.825 -13.125 8.307 1.00 24.80 206 ARG A O 1
ATOM 1321 N N . CYS A 1 172 ? 40.580 -12.773 10.404 1.00 23.18 207 CYS A N 1
ATOM 1322 C CA . CYS A 1 172 ? 40.573 -11.345 10.324 1.00 23.58 207 CYS A CA 1
ATOM 1323 C C . CYS A 1 172 ? 41.558 -10.899 9.238 1.00 26.11 207 CYS A C 1
ATOM 1324 O O . CYS A 1 172 ? 42.643 -11.433 9.174 1.00 24.85 207 CYS A O 1
ATOM 1327 N N . GLU A 1 173 ? 41.195 -9.931 8.433 1.00 24.62 208 GLU A N 1
ATOM 1328 C CA . GLU A 1 173 ? 42.099 -9.432 7.410 1.00 32.89 208 GLU A CA 1
ATOM 1329 C C . GLU A 1 173 ? 42.758 -8.122 7.795 1.00 29.89 208 GLU A C 1
ATOM 1330 O O . GLU A 1 173 ? 43.366 -7.497 6.970 1.00 30.59 208 GLU A O 1
ATOM 1336 N N . GLU A 1 174 ? 42.708 -7.733 9.062 1.00 27.50 209 GLU A N 1
ATOM 1337 C CA . GLU A 1 174 ? 43.249 -6.436 9.417 1.00 29.11 209 GLU A CA 1
ATOM 1338 C C . GLU A 1 174 ? 44.758 -6.692 9.358 1.00 29.66 209 GLU A C 1
ATOM 1339 O O . GLU A 1 174 ? 45.227 -7.801 9.639 1.00 26.38 209 GLU A O 1
ATOM 1345 N N . ALA A 1 175 ? 45.514 -5.703 8.924 1.00 33.42 210 ALA A N 1
ATOM 1346 C CA . ALA A 1 175 ? 46.963 -5.893 8.821 1.00 35.75 210 ALA A CA 1
ATOM 1347 C C . ALA A 1 175 ? 47.530 -6.253 10.181 1.00 33.64 210 ALA A C 1
ATOM 1348 O O . ALA A 1 175 ? 47.338 -5.517 11.143 1.00 37.84 210 ALA A O 1
ATOM 1350 N N . GLY A 1 176 ? 48.199 -7.389 10.293 1.00 32.80 211 GLY A N 1
ATOM 1351 C CA . GLY A 1 176 ? 48.836 -7.757 11.583 1.00 30.91 211 GLY A CA 1
ATOM 1352 C C . GLY A 1 176 ? 48.005 -8.544 12.596 1.00 31.38 211 GLY A C 1
ATOM 1353 O O . GLY A 1 176 ? 48.489 -8.820 13.696 1.00 25.97 211 GLY A O 1
ATOM 1354 N N . CYS A 1 177 ? 46.767 -8.952 12.242 1.00 27.72 212 CYS A N 1
ATOM 1355 C CA . CYS A 1 177 ? 45.916 -9.624 13.204 1.00 27.88 212 CYS A CA 1
ATOM 1356 C C . CYS A 1 177 ? 45.874 -11.153 12.925 1.00 29.79 212 CYS A C 1
ATOM 1357 O O . CYS A 1 177 ? 46.414 -11.952 13.673 1.00 35.15 212 CYS A O 1
ATOM 1360 N N . GLY A 1 178 ? 45.203 -11.566 11.875 1.00 30.77 213 GLY A N 1
ATOM 1361 C CA . GLY A 1 178 ? 44.964 -13.027 11.680 1.00 28.02 213 GLY A CA 1
ATOM 1362 C C . GLY A 1 178 ? 44.029 -13.759 12.644 1.00 27.91 213 GLY A C 1
ATOM 1363 O O . GLY A 1 178 ? 43.960 -14.983 12.566 1.00 32.38 213 GLY A O 1
ATOM 1364 N N . GLY A 1 179 ? 43.326 -13.080 13.559 1.00 28.73 214 GLY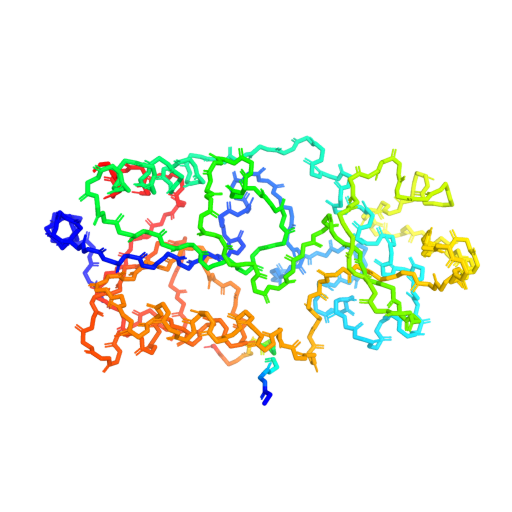 A N 1
ATOM 1365 C CA . GLY A 1 179 ? 42.496 -13.763 14.597 1.00 26.02 214 GLY A CA 1
ATOM 1366 C C . GLY A 1 179 ? 41.291 -14.510 13.977 1.00 24.60 214 GLY A C 1
ATOM 1367 O O . GLY A 1 179 ? 40.888 -14.249 12.853 1.00 23.26 214 GLY A O 1
ATOM 1368 N N . LEU A 1 180 ? 40.666 -15.357 14.757 1.00 24.47 215 LEU A N 1
ATOM 1369 C CA . LEU A 1 180 ? 39.417 -16.036 14.355 1.00 23.72 215 LEU A CA 1
ATOM 1370 C C . LEU A 1 180 ? 38.234 -15.051 14.400 1.00 21.61 215 LEU A C 1
ATOM 1371 O O . LEU A 1 180 ? 37.971 -14.402 15.425 1.00 21.85 215 LEU A O 1
ATOM 1376 N N . LEU A 1 181 ? 37.538 -14.929 13.297 1.00 19.86 216 LEU A N 1
ATOM 1377 C CA . LEU A 1 181 ? 36.276 -14.219 13.273 1.00 19.60 216 LEU A CA 1
ATOM 1378 C C . LEU A 1 181 ? 35.117 -15.035 13.843 1.00 19.28 216 LEU A C 1
ATOM 1379 O O . LEU A 1 181 ? 35.092 -16.265 13.733 1.00 19.77 216 LEU A O 1
ATOM 1384 N N . ARG A 1 182 ? 34.126 -14.309 14.350 1.00 18.64 217 ARG A N 1
ATOM 1385 C CA . ARG A 1 182 ? 32.801 -14.837 14.679 1.00 20.78 217 ARG A CA 1
ATOM 1386 C C . ARG A 1 182 ? 31.756 -14.019 13.977 1.00 20.43 217 ARG A C 1
ATOM 1387 O O . ARG A 1 182 ? 32.029 -12.875 13.577 1.00 19.33 217 ARG A O 1
ATOM 1395 N N . PRO A 1 183 ? 30.542 -14.569 13.813 1.00 18.96 218 PRO A N 1
ATOM 1396 C CA . PRO A 1 183 ? 29.464 -13.669 13.364 1.00 19.92 218 PRO A CA 1
ATOM 1397 C C . PRO A 1 183 ? 29.233 -12.536 14.355 1.00 20.57 218 PRO A C 1
ATOM 1398 O O . PRO A 1 183 ? 29.291 -12.783 15.571 1.00 20.06 218 PRO A O 1
ATOM 1402 N N . HIS A 1 184 ? 28.933 -11.322 13.886 1.00 18.63 219 HIS A N 1
ATOM 1403 C CA . HIS A 1 184 ? 28.650 -10.203 14.750 1.00 19.24 219 HIS A CA 1
ATOM 1404 C C . HIS A 1 184 ? 27.133 -10.229 15.008 1.00 20.62 219 HIS A C 1
ATOM 1405 O O . HIS A 1 184 ? 26.345 -9.382 14.490 1.00 19.93 219 HIS A O 1
ATOM 1412 N N . VAL A 1 185 ? 26.779 -11.246 15.783 1.00 19.32 220 VAL A N 1
ATOM 1413 C CA . VAL A 1 185 ? 25.399 -11.606 16.117 1.00 18.83 220 VAL A CA 1
ATOM 1414 C C . VAL A 1 185 ? 25.409 -11.769 17.644 1.00 18.47 220 VAL A C 1
ATOM 1415 O O . VAL A 1 185 ? 26.342 -12.350 18.266 1.00 21.82 220 VAL A O 1
ATOM 1419 N N . VAL A 1 186 ? 24.389 -11.213 18.260 1.00 19.21 221 VAL A N 1
ATOM 1420 C CA . VAL A 1 186 ? 24.267 -11.318 19.728 1.00 19.26 221 VAL A CA 1
ATOM 1421 C C . VAL A 1 186 ? 23.720 -12.678 20.103 1.00 18.63 221 VAL A C 1
ATOM 1422 O O . VAL A 1 186 ? 22.601 -13.098 19.627 1.00 16.63 221 VAL A O 1
ATOM 1426 N N . TRP A 1 187 ? 24.493 -13.400 20.937 1.00 18.79 222 TRP A N 1
ATOM 1427 C CA . TRP A 1 187 ? 24.106 -14.758 21.308 1.00 19.12 222 TRP A CA 1
ATOM 1428 C C . TRP A 1 187 ? 23.418 -14.744 22.673 1.00 19.72 222 TRP A C 1
ATOM 1429 O O . TRP A 1 187 ? 23.510 -13.760 23.427 1.00 17.41 222 TRP A O 1
ATOM 1440 N N . PHE A 1 188 ? 22.621 -15.775 22.915 1.00 19.69 223 PHE A N 1
ATOM 1441 C CA . PHE A 1 188 ? 21.984 -15.986 24.216 1.00 22.30 223 PHE A CA 1
ATOM 1442 C C . PHE A 1 188 ? 22.975 -16.010 25.327 1.00 22.33 223 PHE A C 1
ATOM 1443 O O . PHE A 1 188 ? 23.976 -16.732 25.255 1.00 23.07 223 PHE A O 1
ATOM 1451 N N . GLY A 1 189 ? 22.734 -15.174 26.350 1.00 22.59 224 GLY A N 1
ATOM 1452 C CA . GLY A 1 189 ? 23.628 -15.060 27.456 1.00 24.45 224 GLY A CA 1
ATOM 1453 C C . GLY A 1 189 ? 24.654 -13.976 27.318 1.00 24.08 224 GLY A C 1
ATOM 1454 O O . GLY A 1 189 ? 25.396 -13.744 28.278 1.00 27.64 224 GLY A O 1
ATOM 1455 N N . GLU A 1 190 ? 24.656 -13.235 26.196 1.00 20.89 225 GLU A N 1
ATOM 1456 C CA . GLU A 1 190 ? 25.633 -12.147 25.996 1.00 21.39 225 GLU A CA 1
ATOM 1457 C C . GLU A 1 190 ? 24.958 -10.835 26.121 1.00 23.04 225 GLU A C 1
ATOM 1458 O O . GLU A 1 190 ? 23.716 -10.723 25.953 1.00 20.13 225 GLU A O 1
ATOM 1464 N N . ASN A 1 191 ? 25.767 -9.816 26.366 1.00 22.02 226 ASN A N 1
ATOM 1465 C CA . ASN A 1 191 ? 25.253 -8.436 26.385 1.00 24.21 226 ASN A CA 1
ATOM 1466 C C . ASN A 1 191 ? 24.887 -7.868 25.032 1.00 21.19 226 ASN A C 1
ATOM 1467 O O . ASN A 1 191 ? 25.627 -8.054 24.067 1.00 17.51 226 ASN A O 1
ATOM 1472 N N . LEU A 1 192 ? 23.719 -7.215 24.922 1.00 20.34 227 LEU A N 1
ATOM 1473 C CA . LEU A 1 192 ? 23.438 -6.330 23.802 1.00 19.80 227 LEU A CA 1
ATOM 1474 C C . LEU A 1 192 ? 24.433 -5.159 23.805 1.00 20.24 227 LEU A C 1
ATOM 1475 O O . LEU A 1 192 ? 25.003 -4.811 24.839 1.00 22.31 227 LEU A O 1
ATOM 1480 N N . ASP A 1 193 ? 24.683 -4.593 22.639 1.00 21.97 228 ASP A N 1
ATOM 1481 C CA . ASP A 1 193 ? 25.622 -3.449 22.492 1.00 22.60 228 ASP A CA 1
ATOM 1482 C C . ASP A 1 193 ? 25.139 -2.216 23.307 1.00 25.05 228 ASP A C 1
ATOM 1483 O O . ASP A 1 193 ? 24.029 -1.741 23.138 1.00 23.15 228 ASP A O 1
ATOM 1488 N N . PRO A 1 194 ? 25.980 -1.701 24.222 1.00 26.90 229 PRO A N 1
ATOM 1489 C CA . PRO A 1 194 ? 25.514 -0.611 25.094 1.00 25.41 229 PRO A CA 1
ATOM 1490 C C . PRO A 1 194 ? 25.143 0.647 24.323 1.00 25.35 229 PRO A C 1
ATOM 1491 O O . PRO A 1 194 ? 24.195 1.339 24.708 1.00 24.39 229 PRO A O 1
ATOM 1495 N N . ALA A 1 195 ? 25.820 0.907 23.211 1.00 23.38 230 ALA A N 1
ATOM 1496 C CA . ALA A 1 195 ? 25.519 2.102 22.402 1.00 26.15 230 ALA A CA 1
ATOM 1497 C C . ALA A 1 195 ? 24.177 1.979 21.735 1.00 25.43 230 ALA A C 1
ATOM 1498 O O . ALA A 1 195 ? 23.386 2.930 21.713 1.00 23.62 230 ALA A O 1
ATOM 1500 N N . ILE A 1 196 ? 23.916 0.803 21.165 1.00 23.17 231 ILE A N 1
ATOM 1501 C CA . ILE A 1 196 ? 22.610 0.564 20.589 1.00 26.55 231 ILE A CA 1
ATOM 1502 C C . ILE A 1 196 ? 21.505 0.635 21.627 1.00 24.80 231 ILE A C 1
ATOM 1503 O O . ILE A 1 196 ? 20.410 1.206 21.340 1.00 22.90 231 ILE A O 1
ATOM 1508 N N . LEU A 1 197 ? 21.751 0.074 22.812 1.00 21.57 232 LEU A N 1
ATOM 1509 C CA . LEU A 1 197 ? 20.731 0.170 23.887 1.00 23.13 232 LEU A CA 1
ATOM 1510 C C . LEU A 1 197 ? 20.383 1.570 24.316 1.00 21.51 232 LEU A C 1
ATOM 1511 O O . LEU A 1 197 ? 19.192 1.859 24.636 1.00 18.99 232 LEU A O 1
ATOM 1516 N N . GLU A 1 198 ? 21.395 2.430 24.362 1.00 22.07 233 GLU A N 1
ATOM 1517 C CA . GLU A 1 198 ? 21.124 3.859 24.636 1.00 23.46 233 GLU A CA 1
ATOM 1518 C C . GLU A 1 198 ? 20.207 4.503 23.607 1.00 22.70 233 GLU A C 1
ATOM 1519 O O . GLU A 1 198 ? 19.318 5.258 23.980 1.00 23.41 233 GLU A O 1
ATOM 1525 N N . GLU A 1 199 ? 20.402 4.190 22.321 1.00 21.50 234 GLU A N 1
ATOM 1526 C CA . GLU A 1 199 ? 19.543 4.678 21.256 1.00 23.77 234 GLU A CA 1
ATOM 1527 C C . GLU A 1 199 ? 18.147 4.182 21.412 1.00 22.07 234 GLU A C 1
ATOM 1528 O O . GLU A 1 199 ? 17.199 4.955 21.222 1.00 19.00 234 GLU A O 1
ATOM 1534 N N . VAL A 1 200 ? 18.035 2.871 21.664 1.00 20.92 235 VAL A N 1
ATOM 1535 C CA . VAL A 1 200 ? 16.765 2.234 21.806 1.00 22.58 235 VAL A CA 1
ATOM 1536 C C . VAL A 1 200 ? 16.038 2.917 22.983 1.00 21.92 235 VAL A C 1
ATOM 1537 O O . VAL A 1 200 ? 14.842 3.325 22.858 1.00 22.07 235 VAL A O 1
ATOM 1541 N N . ASP A 1 201 ? 16.733 3.101 24.118 1.00 20.78 236 ASP A N 1
ATOM 1542 C CA . ASP A 1 201 ? 16.020 3.673 25.311 1.00 20.88 236 ASP A CA 1
ATOM 1543 C C . ASP A 1 201 ? 15.496 5.085 24.999 1.00 20.27 236 ASP A C 1
ATOM 1544 O O . ASP A 1 201 ? 14.364 5.455 25.357 1.00 18.94 236 ASP A O 1
ATOM 1549 N N . ARG A 1 202 ? 16.307 5.877 24.286 1.00 21.29 237 ARG A N 1
ATOM 1550 C CA . ARG A 1 202 ? 15.952 7.229 23.904 1.00 24.16 237 ARG A CA 1
ATOM 1551 C C . ARG A 1 202 ? 14.781 7.289 22.954 1.00 23.47 237 ARG A C 1
ATOM 1552 O O . ARG A 1 202 ? 13.875 8.111 23.126 1.00 24.46 237 ARG A O 1
ATOM 1560 N N . GLU A 1 203 ? 14.793 6.446 21.924 1.00 24.42 238 GLU A N 1
ATOM 1561 C CA . GLU A 1 203 ? 13.678 6.393 20.955 1.00 24.48 238 GLU A CA 1
ATOM 1562 C C . GLU A 1 203 ? 12.363 5.988 21.619 1.00 20.46 238 GLU A C 1
ATOM 1563 O O . GLU A 1 203 ? 11.314 6.644 21.413 1.00 22.52 238 GLU A O 1
ATOM 1569 N N . LEU A 1 204 ? 12.410 4.957 22.459 1.00 21.23 239 LEU A N 1
ATOM 1570 C CA . LEU A 1 204 ? 11.228 4.478 23.185 1.00 23.01 239 LEU A CA 1
ATOM 1571 C C . LEU A 1 204 ? 10.680 5.514 24.150 1.00 25.32 239 LEU A C 1
ATOM 1572 O O . LEU A 1 204 ? 9.443 5.621 24.305 1.00 22.42 239 LEU A O 1
ATOM 1577 N N . ALA A 1 205 ? 11.567 6.292 24.781 1.00 20.21 240 ALA A N 1
ATOM 1578 C CA . ALA A 1 205 ? 11.083 7.352 25.672 1.00 22.13 240 ALA A CA 1
ATOM 1579 C C . ALA A 1 205 ? 10.413 8.515 24.916 1.00 22.32 240 ALA A C 1
ATOM 1580 O O . ALA A 1 205 ? 9.568 9.141 25.470 1.00 24.52 240 ALA A O 1
ATOM 1582 N N . HIS A 1 206 ? 10.777 8.765 23.675 1.00 22.22 241 HIS A N 1
ATOM 1583 C CA . HIS A 1 206 ? 10.187 9.904 22.900 1.00 24.65 241 HIS A CA 1
ATOM 1584 C C . HIS A 1 206 ? 8.981 9.488 22.058 1.00 23.81 241 HIS A C 1
ATOM 1585 O O . HIS A 1 206 ? 8.264 10.322 21.590 1.00 29.41 241 HIS A O 1
ATOM 1592 N N . CYS A 1 207 ? 8.744 8.213 21.857 1.00 24.17 242 CYS A N 1
ATOM 1593 C CA . CYS A 1 207 ? 7.815 7.860 20.819 1.00 25.21 242 CYS A CA 1
ATOM 1594 C C . CYS A 1 207 ? 6.392 8.047 21.248 1.00 25.33 242 CYS A C 1
ATOM 1595 O O . CYS A 1 207 ? 6.054 7.950 22.447 1.00 24.79 242 CYS A O 1
ATOM 1598 N N . ASP A 1 208 ? 5.548 8.373 20.292 1.00 24.54 243 ASP A N 1
ATOM 1599 C CA . ASP A 1 208 ? 4.125 8.645 20.601 1.00 24.21 243 ASP A CA 1
ATOM 1600 C C . ASP A 1 208 ? 3.190 7.631 20.002 1.00 25.46 243 ASP A C 1
ATOM 1601 O O . ASP A 1 208 ? 1.995 7.742 20.150 1.00 22.70 243 ASP A O 1
ATOM 1606 N N . LEU A 1 209 ? 3.760 6.607 19.390 1.00 22.13 244 LEU A N 1
ATOM 1607 C CA . LEU A 1 209 ? 2.991 5.468 18.859 1.00 22.78 244 LEU A CA 1
ATOM 1608 C C . LEU A 1 209 ? 3.991 4.368 18.624 1.00 23.33 244 LEU A C 1
ATOM 1609 O O . LEU A 1 209 ? 4.992 4.591 17.976 1.00 21.36 244 LEU A O 1
ATOM 1614 N N . CYS A 1 210 ? 3.682 3.173 19.073 1.00 23.85 245 CYS A N 1
ATOM 1615 C CA . CYS A 1 210 ? 4.565 2.060 18.913 1.00 21.35 245 CYS A CA 1
ATOM 1616 C C . CYS A 1 210 ? 3.839 0.956 18.173 1.00 21.10 245 CYS A C 1
ATOM 1617 O O . CYS A 1 210 ? 2.659 0.634 18.458 1.00 24.59 245 CYS A O 1
ATOM 1620 N N . LEU A 1 211 ? 4.510 0.351 17.230 1.00 21.80 246 LEU A N 1
ATOM 1621 C CA . LEU A 1 211 ? 3.992 -0.857 16.549 1.00 20.03 246 LEU A CA 1
ATOM 1622 C C . LEU A 1 211 ? 4.874 -2.024 16.918 1.00 22.39 246 LEU A C 1
ATOM 1623 O O . LEU A 1 211 ? 6.150 -1.904 16.947 1.00 20.38 246 LEU A O 1
ATOM 1628 N N . VAL A 1 212 ? 4.242 -3.169 17.149 1.00 21.14 247 VAL A N 1
ATOM 1629 C CA . VAL A 1 212 ? 5.004 -4.394 17.416 1.00 24.44 247 VAL A CA 1
ATOM 1630 C C . VAL A 1 212 ? 4.603 -5.471 16.366 1.00 24.23 247 VAL A C 1
ATOM 1631 O O . VAL A 1 212 ? 3.419 -5.868 16.250 1.00 21.32 247 VAL A O 1
ATOM 1635 N N . VAL A 1 213 ? 5.563 -5.859 15.527 1.00 18.91 248 VAL A N 1
ATOM 1636 C CA . VAL A 1 213 ? 5.277 -6.657 14.309 1.00 24.52 248 VAL A CA 1
ATOM 1637 C C . VAL A 1 213 ? 6.012 -8.001 14.264 1.00 26.51 248 VAL A C 1
ATOM 1638 O O . VAL A 1 213 ? 7.284 -8.049 14.317 1.00 22.16 248 VAL A O 1
ATOM 1642 N N . GLY A 1 214 ? 5.221 -9.078 14.154 1.00 30.78 249 GLY A N 1
ATOM 1643 C CA . GLY A 1 214 ? 5.775 -10.477 14.075 1.00 34.98 249 GLY A CA 1
ATOM 1644 C C . GLY A 1 214 ? 6.725 -10.889 15.230 1.00 33.98 249 GLY A C 1
ATOM 1645 O O . GLY A 1 214 ? 7.849 -11.373 14.999 1.00 34.89 249 GLY A O 1
ATOM 1646 N N . THR A 1 215 ? 6.325 -10.652 16.472 1.00 34.76 250 THR A N 1
ATOM 1647 C CA . THR A 1 215 ? 7.182 -10.961 17.633 1.00 42.10 250 THR A CA 1
ATOM 1648 C C . THR A 1 215 ? 6.611 -12.130 18.477 1.00 47.17 250 THR A C 1
ATOM 1649 O O . THR A 1 215 ? 6.630 -12.090 19.710 1.00 54.08 250 THR A O 1
ATOM 1653 N N . SER A 1 216 ? 6.154 -13.196 17.828 1.00 52.47 251 SER A N 1
ATOM 1654 C CA . SER A 1 216 ? 5.681 -14.369 18.592 1.00 57.64 251 SER A CA 1
ATOM 1655 C C . SER A 1 216 ? 6.859 -15.062 19.318 1.00 52.91 251 SER A C 1
ATOM 1656 O O . SER A 1 216 ? 6.708 -15.426 20.476 1.00 67.91 251 SER A O 1
ATOM 1659 N N . SER A 1 217 ? 8.035 -15.181 18.688 1.00 47.61 252 SER A N 1
ATOM 1660 C CA . SER A 1 217 ? 9.219 -15.704 19.409 1.00 46.39 252 SER A CA 1
ATOM 1661 C C . SER A 1 217 ? 9.685 -14.670 20.470 1.00 42.95 252 SER A C 1
ATOM 1662 O O . SER A 1 217 ? 10.224 -13.604 20.112 1.00 42.37 252 SER A O 1
ATOM 1665 N N . VAL A 1 218 ? 9.514 -15.020 21.755 1.00 35.52 253 VAL A N 1
ATOM 1666 C CA . VAL A 1 218 ? 9.832 -14.106 22.900 1.00 33.45 253 VAL A CA 1
ATOM 1667 C C . VAL A 1 218 ? 11.331 -14.138 23.256 1.00 30.81 253 VAL A C 1
ATOM 1668 O O . VAL A 1 218 ? 11.872 -15.187 23.601 1.00 30.99 253 VAL A O 1
ATOM 1672 N N . VAL A 1 219 ? 11.976 -12.976 23.208 1.00 26.10 254 VAL A N 1
ATOM 1673 C CA . VAL A 1 219 ? 13.380 -12.818 23.583 1.00 23.85 254 VAL A CA 1
ATOM 1674 C C . VAL A 1 219 ? 13.526 -11.520 24.358 1.00 21.13 254 VAL A C 1
ATOM 1675 O O . VAL A 1 219 ? 12.931 -10.498 24.017 1.00 19.46 254 VAL A O 1
ATOM 1679 N N . TYR A 1 220 ? 14.307 -11.559 25.418 1.00 20.68 255 TYR A N 1
ATOM 1680 C CA . TYR A 1 220 ? 14.533 -10.376 26.270 1.00 21.80 255 TYR A CA 1
ATOM 1681 C C . TYR A 1 220 ? 15.893 -9.784 25.924 1.00 19.42 255 TYR A C 1
ATOM 1682 O O . TYR A 1 220 ? 16.766 -10.530 25.574 1.00 20.15 255 TYR A O 1
ATOM 1691 N N . PRO A 1 221 ? 16.092 -8.472 26.098 1.00 20.54 256 PRO A N 1
ATOM 1692 C CA . PRO A 1 221 ? 15.074 -7.517 26.507 1.00 21.22 256 PRO A CA 1
ATOM 1693 C C . PRO A 1 221 ? 14.002 -7.006 25.490 1.00 20.89 256 PRO A C 1
ATOM 1694 O O . PRO A 1 221 ? 13.131 -6.243 25.891 1.00 19.39 256 PRO A O 1
ATOM 1698 N N . ALA A 1 222 ? 14.077 -7.393 24.222 1.00 21.36 257 ALA A N 1
ATOM 1699 C CA . ALA A 1 222 ? 13.252 -6.794 23.193 1.00 24.00 257 ALA A CA 1
ATOM 1700 C C . ALA A 1 222 ? 11.766 -6.915 23.491 1.00 23.31 257 ALA A C 1
ATOM 1701 O O . ALA A 1 222 ? 10.994 -6.026 23.198 1.00 21.17 257 ALA A O 1
ATOM 1703 N N . ALA A 1 223 ? 11.397 -8.021 24.076 1.00 23.76 258 ALA A N 1
ATOM 1704 C CA . ALA A 1 223 ? 9.990 -8.321 24.379 1.00 24.44 258 ALA A CA 1
ATOM 1705 C C . ALA A 1 223 ? 9.456 -7.380 25.452 1.00 25.38 258 ALA A C 1
ATOM 1706 O O . ALA A 1 223 ? 8.249 -7.241 25.586 1.00 27.11 258 ALA A O 1
ATOM 1708 N N . MET A 1 224 ? 10.325 -6.672 26.138 1.00 22.21 259 MET A N 1
ATOM 1709 C CA . MET A 1 224 ? 9.948 -5.666 27.108 1.00 22.55 259 MET A CA 1
ATOM 1710 C C . MET A 1 224 ? 9.725 -4.247 26.574 0.50 17.82 259 MET A C 1
ATOM 1711 O O . MET A 1 224 ? 9.125 -3.437 27.225 0.50 12.42 259 MET A O 1
ATOM 1716 N N . PHE A 1 225 ? 10.236 -3.972 25.388 1.00 19.56 260 PHE A N 1
ATOM 1717 C CA . PHE A 1 225 ? 10.251 -2.589 24.819 1.00 19.81 260 PHE A CA 1
ATOM 1718 C C . PHE A 1 225 ? 8.867 -2.027 24.644 1.00 19.53 260 PHE A C 1
ATOM 1719 O O . PHE A 1 225 ? 8.586 -0.887 25.076 1.00 21.10 260 PHE A O 1
ATOM 1727 N N . ALA A 1 226 ? 7.993 -2.770 24.016 1.00 19.65 261 ALA A N 1
ATOM 1728 C CA . ALA A 1 226 ? 6.650 -2.258 23.763 1.00 21.00 261 ALA A CA 1
ATOM 1729 C C . ALA A 1 226 ? 5.817 -2.183 25.042 1.00 19.53 261 ALA A C 1
ATOM 1730 O O . ALA A 1 226 ? 5.095 -1.207 25.218 1.00 20.82 261 ALA A O 1
ATOM 1732 N N . PRO A 1 227 ? 5.888 -3.197 25.933 1.00 20.47 262 PRO A N 1
ATOM 1733 C CA . PRO A 1 227 ? 5.224 -3.001 27.259 1.00 20.47 262 PRO A CA 1
ATOM 1734 C C . PRO A 1 227 ? 5.672 -1.720 28.003 1.00 18.80 262 PRO A C 1
ATOM 1735 O O . PRO A 1 227 ? 4.876 -1.079 28.681 1.00 18.17 262 PRO A O 1
ATOM 1739 N N . GLN A 1 228 ? 6.947 -1.335 27.841 1.00 21.47 263 GLN A N 1
ATOM 1740 C CA . GLN A 1 228 ? 7.455 -0.176 28.529 1.00 22.60 263 GLN A CA 1
ATOM 1741 C C . GLN A 1 228 ? 6.770 1.084 28.021 1.00 23.23 263 GLN A C 1
ATOM 1742 O O . GLN A 1 228 ? 6.510 1.988 28.775 1.00 23.30 263 GLN A O 1
ATOM 1748 N N . VAL A 1 229 ? 6.506 1.139 26.730 1.00 19.01 264 VAL A N 1
ATOM 1749 C CA . VAL A 1 229 ? 5.857 2.287 26.096 1.00 21.19 264 VAL A CA 1
ATOM 1750 C C . VAL A 1 229 ? 4.363 2.376 26.481 1.00 18.91 264 VAL A C 1
ATOM 1751 O O . VAL A 1 229 ? 3.807 3.466 26.779 1.00 20.76 264 VAL A O 1
ATOM 1755 N N . ALA A 1 230 ? 3.702 1.236 26.426 1.00 20.08 265 ALA A N 1
ATOM 1756 C CA . ALA A 1 230 ? 2.282 1.122 26.782 1.00 21.10 265 ALA A CA 1
ATOM 1757 C C . ALA A 1 230 ? 2.089 1.535 28.232 1.00 23.53 265 ALA A C 1
ATOM 1758 O O . ALA A 1 230 ? 1.058 2.096 28.572 1.00 22.04 265 ALA A O 1
ATOM 1760 N N . ALA A 1 231 ? 3.072 1.249 29.078 1.00 21.90 266 ALA A N 1
ATOM 1761 C CA . ALA A 1 231 ? 2.955 1.509 30.546 1.00 24.41 266 ALA A CA 1
ATOM 1762 C C . ALA A 1 231 ? 2.976 3.007 30.825 1.00 25.49 266 ALA A C 1
ATOM 1763 O O . ALA A 1 231 ? 2.495 3.416 31.878 1.00 28.72 266 ALA A O 1
ATOM 1765 N N . ARG A 1 232 ? 3.482 3.807 29.874 1.00 26.19 267 ARG A N 1
ATOM 1766 C CA . ARG A 1 232 ? 3.418 5.260 29.884 1.00 28.36 267 ARG A CA 1
ATOM 1767 C C . ARG A 1 232 ? 2.158 5.799 29.260 1.00 26.29 267 ARG A C 1
ATOM 1768 O O . ARG A 1 232 ? 2.038 7.007 29.137 1.00 26.98 267 ARG A O 1
ATOM 1776 N N . GLY A 1 233 ? 1.212 4.964 28.841 1.00 27.04 268 GLY A N 1
ATOM 1777 C CA . GLY A 1 233 ? -0.012 5.487 28.259 1.00 27.40 268 GLY A CA 1
ATOM 1778 C C . GLY A 1 233 ? 0.007 5.697 26.749 1.00 28.86 268 GLY A C 1
ATOM 1779 O O . GLY A 1 233 ? -0.964 6.161 26.168 1.00 29.18 268 GLY A O 1
ATOM 1780 N N . VAL A 1 234 ? 1.104 5.309 26.119 1.00 24.64 269 VAL A N 1
ATOM 1781 C CA . VAL A 1 234 ? 1.282 5.431 24.712 1.00 23.39 269 VAL A CA 1
ATOM 1782 C C . VAL A 1 234 ? 0.622 4.259 23.980 1.00 22.10 269 VAL A C 1
ATOM 1783 O O . VAL A 1 234 ? 0.778 3.063 24.370 1.00 23.37 269 VAL A O 1
ATOM 1787 N N . PRO A 1 235 ? -0.106 4.569 22.892 1.00 24.77 270 PRO A N 1
ATOM 1788 C CA . PRO A 1 235 ? -0.733 3.436 22.177 1.00 24.99 270 PRO A CA 1
ATOM 1789 C C . PRO A 1 235 ? 0.264 2.504 21.478 1.00 25.75 270 PRO A C 1
ATOM 1790 O O . PRO A 1 235 ? 1.158 3.009 20.768 1.00 23.49 270 PRO A O 1
ATOM 1794 N N . VAL A 1 236 ? 0.047 1.190 21.631 1.00 23.97 271 VAL A N 1
ATOM 1795 C CA . VAL A 1 236 ? 0.805 0.143 20.985 1.00 23.15 271 VAL A CA 1
ATOM 1796 C C . VAL A 1 236 ? -0.124 -0.714 20.179 1.00 25.12 271 VAL A C 1
ATOM 1797 O O . VAL A 1 236 ? -1.126 -1.219 20.718 1.00 25.13 271 VAL A O 1
ATOM 1801 N N . ALA A 1 237 ? 0.230 -0.918 18.899 1.00 20.51 272 ALA A N 1
ATOM 1802 C CA . ALA A 1 237 ? -0.524 -1.802 17.976 1.00 21.47 272 ALA A CA 1
ATOM 1803 C C . ALA A 1 237 ? 0.358 -2.998 17.648 1.00 24.67 272 ALA A C 1
ATOM 1804 O O . ALA A 1 237 ? 1.521 -2.846 17.204 1.00 24.23 272 ALA A O 1
ATOM 1806 N N . GLU A 1 238 ? -0.154 -4.173 17.952 1.00 25.48 273 GLU A N 1
ATOM 1807 C CA . GLU A 1 238 ? 0.494 -5.439 17.664 1.00 29.52 273 GLU A CA 1
ATOM 1808 C C . GLU A 1 238 ? -0.101 -6.066 16.387 1.00 28.19 273 GLU A C 1
ATOM 1809 O O . GLU A 1 238 ? -1.350 -6.180 16.204 1.00 27.98 273 GLU A O 1
ATOM 1815 N N . PHE A 1 239 ? 0.811 -6.431 15.499 1.00 23.69 274 PHE A N 1
ATOM 1816 C CA . PHE A 1 239 ? 0.475 -7.085 14.219 1.00 24.90 274 PHE A CA 1
ATOM 1817 C C . PHE A 1 239 ? 1.145 -8.428 14.246 1.00 28.19 274 PHE A C 1
ATOM 1818 O O . PHE A 1 239 ? 2.367 -8.532 14.170 1.00 27.76 274 PHE A O 1
ATOM 1826 N N . ASN A 1 240 ? 0.385 -9.487 14.417 1.00 27.43 275 ASN A N 1
ATOM 1827 C CA . ASN A 1 240 ? 1.011 -10.801 14.572 1.00 30.72 275 ASN A CA 1
ATOM 1828 C C . ASN A 1 240 ? 0.002 -11.860 14.094 1.00 35.91 275 ASN A C 1
ATOM 1829 O O . ASN A 1 240 ? -1.161 -11.540 13.930 1.00 31.06 275 ASN A O 1
ATOM 1834 N N . THR A 1 241 ? 0.486 -13.060 13.773 1.00 35.18 276 THR A N 1
ATOM 1835 C CA . THR A 1 241 ? -0.395 -14.210 13.361 1.00 41.23 276 THR A CA 1
ATOM 1836 C C . THR A 1 241 ? -1.162 -14.825 14.531 1.00 40.94 276 THR A C 1
ATOM 1837 O O . THR A 1 241 ? -2.200 -15.458 14.309 1.00 53.16 276 THR A O 1
ATOM 1841 N N . GLU A 1 242 ? -0.677 -14.609 15.759 1.00 44.01 277 GLU A N 1
ATOM 1842 C CA . GLU A 1 242 ? -1.294 -15.080 17.037 1.00 47.38 277 GLU A CA 1
ATOM 1843 C C . GLU A 1 242 ? -1.075 -14.057 18.132 1.00 47.67 277 GLU A C 1
ATOM 1844 O O . GLU A 1 242 ? -0.275 -13.144 17.972 1.00 43.02 277 GLU A O 1
ATOM 1850 N N . THR A 1 243 ? -1.709 -14.294 19.282 1.00 50.28 278 THR A N 1
ATOM 1851 C CA . THR A 1 243 ? -1.491 -13.519 20.498 1.00 48.34 278 THR A CA 1
ATOM 1852 C C . THR A 1 243 ? -0.172 -13.944 21.185 1.00 50.89 278 THR A C 1
ATOM 1853 O O . THR A 1 243 ? 0.304 -15.067 21.015 1.00 46.62 278 THR A O 1
ATOM 1857 N N . THR A 1 244 ? 0.380 -13.041 21.985 1.00 51.99 279 THR A N 1
ATOM 1858 C CA . THR A 1 244 ? 1.648 -13.236 22.694 1.00 51.95 279 THR A CA 1
ATOM 1859 C C . THR A 1 244 ? 1.382 -13.046 24.181 1.00 51.86 279 THR A C 1
ATOM 1860 O O . THR A 1 244 ? 0.311 -12.552 24.542 1.00 45.47 279 THR A O 1
ATOM 1864 N N . PRO A 1 245 ? 2.366 -13.398 25.049 1.00 54.57 280 PRO A N 1
ATOM 1865 C CA . PRO A 1 245 ? 2.175 -13.167 26.505 1.00 54.64 280 PRO A CA 1
ATOM 1866 C C . PRO A 1 245 ? 2.022 -11.690 26.915 1.00 53.54 280 PRO A C 1
ATOM 1867 O O . PRO A 1 245 ? 1.536 -11.417 27.999 1.00 51.07 280 PRO A O 1
ATOM 1871 N N . ALA A 1 246 ? 2.428 -10.745 26.056 1.00 50.82 281 ALA A N 1
ATOM 1872 C CA . ALA A 1 246 ? 2.250 -9.306 26.335 1.00 43.78 281 ALA A CA 1
ATOM 1873 C C . ALA A 1 246 ? 1.029 -8.630 25.630 1.00 41.98 281 ALA A C 1
ATOM 1874 O O . ALA A 1 246 ? 0.784 -7.455 25.831 1.00 37.56 281 ALA A O 1
ATOM 1876 N N . THR A 1 247 ? 0.245 -9.370 24.850 1.00 39.99 282 THR A N 1
ATOM 1877 C CA . THR A 1 247 ? -0.82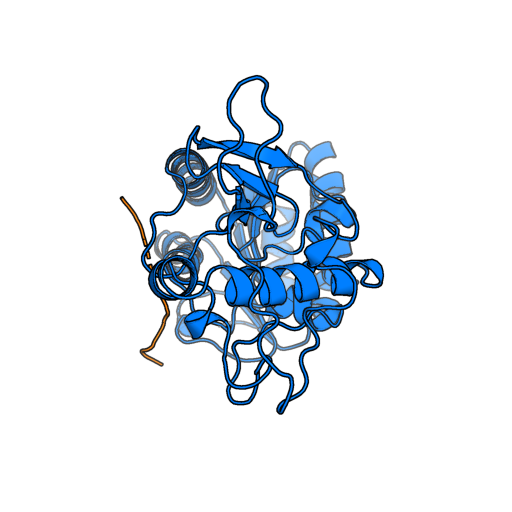3 -8.776 24.028 1.00 41.27 282 THR A CA 1
ATOM 1878 C C . THR A 1 247 ? -1.842 -7.975 24.830 1.00 42.10 282 THR A C 1
ATOM 1879 O O . THR A 1 247 ? -2.301 -6.896 24.389 1.00 37.04 282 THR A O 1
ATOM 1883 N N . ASN A 1 248 ? -2.203 -8.498 26.001 1.00 46.12 283 ASN A N 1
ATOM 1884 C CA . ASN A 1 248 ? -3.236 -7.840 26.813 1.00 50.60 283 ASN A CA 1
ATOM 1885 C C . ASN A 1 248 ? -2.797 -6.512 27.410 1.00 45.56 283 ASN A C 1
ATOM 1886 O O . ASN A 1 248 ? -3.614 -5.800 27.962 1.00 44.63 283 ASN A O 1
ATOM 1891 N N . ARG A 1 249 ? -1.526 -6.138 27.248 1.00 44.61 284 ARG A N 1
ATOM 1892 C CA . ARG A 1 249 ? -1.109 -4.783 27.648 1.00 42.70 284 ARG A CA 1
ATOM 1893 C C . ARG A 1 249 ? -1.178 -3.717 26.552 1.00 38.41 284 ARG A C 1
ATOM 1894 O O . ARG A 1 249 ? -1.070 -2.548 26.852 1.00 35.46 284 ARG A O 1
ATOM 1902 N N . PHE A 1 250 ? -1.487 -4.108 25.316 1.00 33.00 285 PHE A N 1
ATOM 1903 C CA . PHE A 1 250 ? -1.469 -3.183 24.166 1.00 27.89 285 PHE A CA 1
ATOM 1904 C C . PHE A 1 250 ? -2.857 -2.648 23.803 1.00 29.18 285 PHE A C 1
ATOM 1905 O O . PHE A 1 250 ? -3.862 -3.257 24.111 1.00 28.08 285 PHE A O 1
ATOM 1913 N N . ARG A 1 251 ? -2.918 -1.520 23.129 1.00 29.46 286 ARG A N 1
ATOM 1914 C CA . ARG A 1 251 ? -4.202 -0.934 22.715 1.00 31.64 286 ARG A CA 1
ATOM 1915 C C . ARG A 1 251 ? -4.884 -1.618 21.509 1.00 32.28 286 ARG A C 1
ATOM 1916 O O . ARG A 1 251 ? -6.130 -1.643 21.392 1.00 33.01 286 ARG A O 1
ATOM 1924 N N . PHE A 1 252 ? -4.083 -2.092 20.558 1.00 30.97 287 PHE A N 1
ATOM 1925 C CA . PHE A 1 252 ? -4.568 -2.735 19.336 1.00 27.34 287 PHE A CA 1
ATOM 1926 C C . PHE A 1 252 ? -3.907 -4.099 19.107 1.00 30.56 287 PHE A C 1
ATOM 1927 O O . PHE A 1 252 ? -2.708 -4.314 19.452 1.00 26.32 287 PHE A O 1
ATOM 1935 N N . HIS A 1 253 ? -4.687 -5.030 18.572 1.00 24.44 288 HIS A N 1
ATOM 1936 C CA . HIS A 1 253 ? -4.148 -6.312 18.095 1.00 29.62 288 HIS A CA 1
ATOM 1937 C C . HIS A 1 253 ? -4.813 -6.625 16.749 1.00 28.85 288 HIS A C 1
ATOM 1938 O O . HIS A 1 253 ? -6.050 -6.661 16.654 1.00 29.66 288 HIS A O 1
ATOM 1945 N N . PHE A 1 254 ? -4.003 -6.696 15.702 1.00 23.08 289 PHE A N 1
ATOM 1946 C CA . PHE A 1 254 ? -4.422 -7.027 14.360 1.00 26.57 289 PHE A CA 1
ATOM 1947 C C . PHE A 1 254 ? -3.810 -8.381 13.978 1.00 29.81 289 PHE A C 1
ATOM 1948 O O . PHE A 1 254 ? -2.589 -8.516 13.846 1.00 26.95 289 PHE A O 1
ATOM 1956 N N . GLN A 1 255 ? -4.673 -9.379 13.831 1.00 29.99 290 GLN A N 1
ATOM 1957 C CA . GLN A 1 255 ? -4.248 -10.761 13.603 1.00 32.16 290 GLN A CA 1
ATOM 1958 C C . GLN A 1 255 ? -4.086 -10.958 12.126 1.00 33.57 290 GLN A C 1
ATOM 1959 O O . GLN A 1 255 ? -4.929 -10.540 11.355 1.00 35.79 290 GLN A O 1
ATOM 1965 N N . GLY A 1 256 ? -3.009 -11.615 11.719 1.00 35.27 291 GLY A N 1
ATOM 1966 C CA . GLY A 1 256 ? -2.812 -11.968 10.314 1.00 34.93 291 GLY A CA 1
ATOM 1967 C C . GLY A 1 256 ? -1.376 -11.774 9.928 1.00 36.36 291 GLY A C 1
ATOM 1968 O O . GLY A 1 256 ? -0.631 -11.114 10.655 1.00 32.16 291 GLY A O 1
ATOM 1969 N N . PRO A 1 257 ? -0.976 -12.338 8.778 1.00 39.69 292 PRO A N 1
ATOM 1970 C CA . PRO A 1 257 ? 0.367 -12.078 8.261 1.00 41.43 292 PRO A CA 1
ATOM 1971 C C . PRO A 1 257 ? 0.587 -10.575 8.123 1.00 39.66 292 PRO A C 1
ATOM 1972 O O . PRO A 1 257 ? -0.286 -9.844 7.600 1.00 40.45 292 PRO A O 1
ATOM 1976 N N . CYS A 1 258 ? 1.764 -10.121 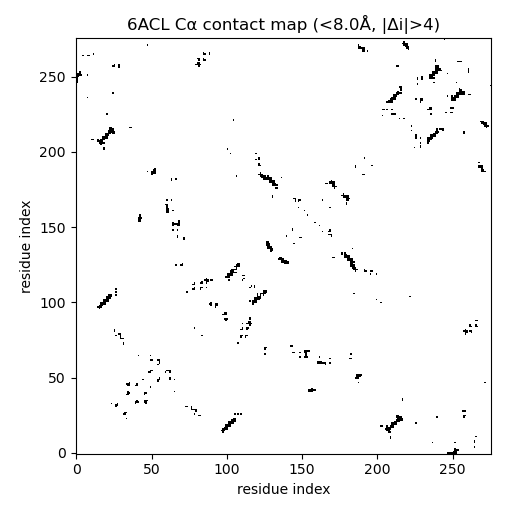8.532 1.00 36.44 293 CYS A N 1
ATOM 1977 C CA . CYS A 1 258 ? 2.099 -8.699 8.510 1.00 40.77 293 CYS A CA 1
ATOM 1978 C C . CYS A 1 258 ? 1.956 -8.077 7.131 1.00 35.83 293 CYS A C 1
ATOM 1979 O O . CYS A 1 258 ? 1.592 -6.915 7.009 1.00 35.12 293 CYS A O 1
ATOM 1982 N N . GLY A 1 259 ? 2.267 -8.877 6.113 1.00 30.94 294 GLY A N 1
ATOM 1983 C CA . GLY A 1 259 ? 2.154 -8.530 4.714 1.00 30.87 294 GLY A CA 1
ATOM 1984 C C . GLY A 1 259 ? 0.747 -8.139 4.274 1.00 31.61 294 GLY A C 1
ATOM 1985 O O . GLY A 1 259 ? 0.613 -7.374 3.360 1.00 31.05 294 GLY A O 1
ATOM 1986 N N . THR A 1 260 ? -0.270 -8.703 4.915 1.00 32.06 295 THR A N 1
ATOM 1987 C CA . THR A 1 260 ? -1.669 -8.374 4.653 1.00 40.69 295 THR A CA 1
ATOM 1988 C C . THR A 1 260 ? -2.224 -7.174 5.421 1.00 41.57 295 THR A C 1
ATOM 1989 O O . THR A 1 260 ? -3.066 -6.483 4.889 1.00 45.44 295 THR A O 1
ATOM 1993 N N . THR A 1 261 ? -1.766 -6.951 6.662 1.00 38.01 296 THR A N 1
ATOM 1994 C CA . THR A 1 261 ? -2.322 -5.937 7.559 1.00 33.55 296 THR A CA 1
ATOM 1995 C C . THR A 1 261 ? -1.577 -4.609 7.504 1.00 32.58 296 THR A C 1
ATOM 1996 O O . THR A 1 261 ? -2.200 -3.549 7.488 1.00 30.56 296 THR A O 1
ATOM 2000 N N . LEU A 1 262 ? -0.243 -4.679 7.444 1.00 29.49 297 LEU A N 1
ATOM 2001 C CA . LEU A 1 262 ? 0.570 -3.477 7.394 1.00 29.12 297 LEU A CA 1
ATOM 2002 C C . LEU A 1 262 ? 0.396 -2.546 6.228 1.00 28.19 297 LEU A C 1
ATOM 2003 O O . LEU A 1 262 ? 0.380 -1.326 6.436 1.00 33.23 297 LEU A O 1
ATOM 2008 N N . PRO A 1 263 ? 0.249 -3.064 5.006 1.00 29.31 298 PRO A N 1
ATOM 2009 C CA . PRO A 1 263 ? 0.092 -2.089 3.928 1.00 31.77 298 PRO A CA 1
ATOM 2010 C C . PRO A 1 263 ? -1.110 -1.168 4.101 1.00 35.11 298 PRO A C 1
ATOM 2011 O O . PRO A 1 263 ? -1.031 0.015 3.754 1.00 33.78 298 PRO A O 1
ATOM 2015 N N . GLU A 1 264 ? -2.202 -1.710 4.626 1.00 33.18 299 GLU A N 1
ATOM 2016 C CA . GLU A 1 264 ? -3.385 -0.911 4.899 1.00 33.88 299 GLU A CA 1
ATOM 2017 C C . GLU A 1 264 ? -3.125 0.018 6.098 1.00 33.79 299 GLU A C 1
ATOM 2018 O O . GLU A 1 264 ? -3.451 1.214 6.053 1.00 30.84 299 GLU A O 1
ATOM 2024 N N . ALA A 1 265 ? -2.541 -0.527 7.166 1.00 28.99 300 ALA A N 1
ATOM 2025 C CA . ALA A 1 265 ? -2.384 0.252 8.385 1.00 28.75 300 ALA A CA 1
ATOM 2026 C C . ALA A 1 265 ? -1.498 1.492 8.172 1.00 27.96 300 ALA A C 1
ATOM 2027 O O . ALA A 1 265 ? -1.821 2.574 8.679 1.00 27.25 300 ALA A O 1
ATOM 2029 N N . LEU A 1 266 ? -0.384 1.292 7.468 1.00 22.55 301 LEU A N 1
ATOM 2030 C CA . LEU A 1 266 ? 0.589 2.295 7.250 1.00 28.26 301 LEU A CA 1
ATOM 2031 C C . LEU A 1 266 ? 0.427 3.103 5.946 1.00 29.96 301 LEU A C 1
ATOM 2032 O O . LEU A 1 266 ? 1.321 3.898 5.625 1.00 34.95 301 LEU A O 1
ATOM 2037 N N . ALA A 1 267 ? -0.662 2.916 5.200 1.00 32.33 302 ALA A N 1
ATOM 2038 C CA . ALA A 1 267 ? -0.902 3.722 3.969 1.00 35.66 302 ALA A CA 1
ATOM 2039 C C . ALA A 1 267 ? -0.869 5.280 4.219 1.00 43.61 302 ALA A C 1
ATOM 2040 O O . ALA A 1 267 ? -1.330 5.910 5.216 1.00 37.07 302 ALA A O 1
ATOM 2043 N N . GLU B 2 1 ? 24.553 -3.443 32.318 1.00 45.27 92 GLU B N 1
ATOM 2044 C CA . GLU B 2 1 ? 24.556 -4.485 31.223 1.00 45.13 92 GLU B CA 1
ATOM 2045 C C . GLU B 2 1 ? 23.213 -5.169 31.106 1.00 38.12 92 GLU B C 1
ATOM 2046 O O . GLU B 2 1 ? 22.559 -5.451 32.104 1.00 36.18 92 GLU B O 1
ATOM 2052 N N . LEU B 2 2 ? 22.811 -5.423 29.883 1.00 29.63 93 LEU B N 1
ATOM 2053 C CA . LEU B 2 2 ? 21.546 -6.048 29.597 1.00 26.87 93 LEU B CA 1
ATOM 2054 C C . LEU B 2 2 ? 21.728 -7.195 28.596 1.00 25.51 93 LEU B C 1
ATOM 2055 O O . LEU B 2 2 ? 22.227 -7.011 27.547 1.00 22.50 93 LEU B O 1
ATOM 2060 N N . ASN B 2 3 ? 21.305 -8.374 28.984 1.00 23.51 94 ASN B N 1
ATOM 2061 C CA . ASN B 2 3 ? 21.610 -9.597 28.275 1.00 24.35 94 ASN B CA 1
ATOM 2062 C C . ASN B 2 3 ? 20.499 -10.108 27.402 1.00 21.86 94 ASN B C 1
ATOM 2063 O O . ASN B 2 3 ? 19.336 -10.039 27.771 1.00 19.69 94 ASN B O 1
ATOM 2084 N N . LEU B 2 5 ? 18.250 -13.060 26.373 1.00 18.49 96 LEU B N 1
ATOM 2085 C CA . LEU B 2 5 ? 17.746 -14.161 27.179 1.00 19.68 96 LEU B CA 1
ATOM 2086 C C . LEU B 2 5 ? 16.428 -14.604 26.566 1.00 21.60 96 LEU B C 1
ATOM 2087 O O . LEU B 2 5 ? 15.573 -13.765 26.219 1.00 19.15 96 LEU B O 1
ATOM 2092 N N . LEU B 2 6 ? 16.300 -15.925 26.493 1.00 20.57 97 LEU B N 1
ATOM 2093 C CA . LEU B 2 6 ? 15.139 -16.575 25.932 1.00 23.18 97 LEU B CA 1
ATOM 2094 C C . LEU B 2 6 ? 13.950 -16.474 26.819 1.00 25.92 97 LEU B C 1
ATOM 2095 O O . LEU B 2 6 ? 14.046 -16.718 28.024 1.00 24.63 97 LEU B O 1
ATOM 2100 N N . GLY B 2 7 ? 12.800 -16.115 26.242 1.00 24.07 98 GLY B N 1
ATOM 2101 C CA . GLY B 2 7 ? 11.592 -16.063 26.991 1.00 27.51 98 GLY B CA 1
ATOM 2102 C C . GLY B 2 7 ? 11.087 -17.475 27.121 1.00 28.21 98 GLY B C 1
ATOM 2103 O O . GLY B 2 7 ? 11.069 -18.176 26.152 1.00 33.94 98 GLY B O 1
ATOM 2104 N N . ARG B 2 8 ? 10.751 -17.889 28.331 1.00 27.73 99 ARG B N 1
ATOM 2105 C CA . ARG B 2 8 ? 10.279 -19.269 28.604 1.00 30.44 99 ARG B CA 1
ATOM 2106 C C . ARG B 2 8 ? 8.868 -19.327 29.198 1.00 33.10 99 ARG B C 1
ATOM 2107 O O . ARG B 2 8 ? 8.163 -20.309 28.985 1.00 29.94 99 ARG B O 1
ATOM 2115 N N . VAL B 2 9 ? 8.499 -18.327 29.994 1.00 30.98 100 VAL B N 1
ATOM 2116 C CA . VAL B 2 9 ? 7.217 -18.327 30.710 1.00 35.88 100 VAL B CA 1
ATOM 2117 C C . VAL B 2 9 ? 6.178 -17.848 29.692 1.00 43.55 100 VAL B C 1
ATOM 2118 O O . VAL B 2 9 ? 6.388 -16.808 29.055 1.00 39.87 100 VAL B O 1
ATOM 2122 N N . THR B 2 10 ? 5.123 -18.643 29.525 1.00 47.79 101 THR B N 1
ATOM 2123 C CA . THR B 2 10 ? 4.039 -18.458 28.517 1.00 59.67 101 THR B CA 1
ATOM 2124 C C . THR B 2 10 ? 2.975 -19.538 28.789 1.00 56.93 101 THR B C 1
ATOM 2125 O O . THR B 2 10 ? 1.836 -19.244 29.134 1.00 63.65 101 THR B O 1
#

InterPro domains:
  IPR003000 Sirtuin family [PF02146] (58-256)
  IPR026590 Sirtuin family, catalytic core domain [PS50305] (33-307)
  IPR026591 Sirtuin, catalytic core small domain superfamily [G3DSA:3.30.1600.10] (68-226)
  IPR027546 Sirtuin, class III [MF_01121] (51-306)
  IPR027546 Sirtuin, class III [cd01412] (51-301)
  IPR029035 DHS-like NAD/FAD-binding domain superfamily [SSF52467] (38-299)
  IPR050134 NAD-dependent sirtuin protein deacylases [PTHR11085] (37-305)

CATH c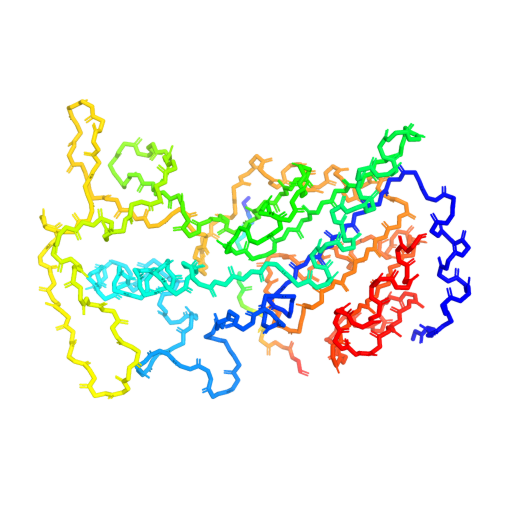lassification: 3.40.50.1220 (+1 more: 3.30.1600.10)

Solvent-accessible surface area: 12720 Å² total

Organism: Homo sapiens (NCBI:txid9606)

Nearest PDB structures (foldseek):
  6aco-assembly1_A  TM=9.941E-01  e=1.422E-55  Homo sapiens
  8z57-assembly1_A  TM=9.911E-01  e=1.336E-55  Homo sapiens
  8z58-assembly1_A  TM=9.856E-01  e=5.935E-55  Homo sapiens
  6eqs-assembly4_D  TM=9.890E-01  e=6.289E-54  Homo sapiens
  4uu7-assembly2_B  TM=9.532E-01  e=1.364E-45  Danio rerio

GO terms:
  GO:0061697 protein-glutaryllysine deglutarylase activity (F, IDA)
  GO:0070403 NAD+ binding (F, IDA)
  GO:0036046 protein demalonylation (P, IDA)
  GO:0036047 peptidyl-lysine demalonylation (P, IDA)
  GO:0036048 protein desuccinylation (P, IDA)
  GO:0036049 peptidyl-lysine desuccinylation (P, IDA)
  GO:0005739 mitochondrion (C, IDA)
  GO:0005758 mitochondrial intermembrane space (C, IDA)
  GO:0005759 mitochondrial matrix (C, IDA)
  GO:0005829 cytosol (C, IDA)
  GO:0008270 zinc ion binding (F, IDA)
  GO:0036054 protein-malonyllysine demalonylase activity (F, IDA)
  GO:0036055 protein-succinyllysine desuccinylase activity (F, IDA)
  GO:2000378 negative regulation of reactive oxygen species metabolic process (P, IDA)
  GO:0006476 protein deacetylation (P, IDA)
  GO:0061698 protein deglutarylation (P, IDA)
  GO:0005634 nucleus (C, TAS)
  GO:0005739 mitochondrion (C, HTP)
  GO:0061697 protein-glutaryllysine deglutarylase activity (F, EXP)
  GO:0005759 mitochondrial matrix (C, TAS)